Protein AF-L7L6J9-F1 (afdb_monomer_lite)

Organism: NCBI:txid1121927

Structure (mmCIF, N/CA/C/O backbone):
data_AF-L7L6J9-F1
#
_entry.id   AF-L7L6J9-F1
#
loop_
_atom_site.group_PDB
_atom_site.id
_atom_site.type_symbol
_atom_site.label_atom_id
_atom_site.label_alt_id
_atom_site.label_comp_id
_atom_site.label_asym_id
_atom_site.label_entity_id
_atom_site.label_seq_id
_atom_site.pdbx_PDB_ins_code
_atom_site.Cartn_x
_atom_site.Cartn_y
_atom_site.Cartn_z
_atom_site.occupancy
_atom_site.B_iso_or_equiv
_atom_site.auth_seq_id
_atom_site.auth_comp_id
_atom_site.auth_asym_id
_atom_site.auth_atom_id
_atom_site.pdbx_PDB_model_num
ATOM 1 N N . MET A 1 1 ? -12.985 -49.875 0.986 1.00 41.22 1 MET A N 1
ATOM 2 C CA . MET A 1 1 ? -13.288 -48.728 0.108 1.00 41.22 1 MET A CA 1
ATOM 3 C C . MET A 1 1 ? -12.469 -47.559 0.613 1.00 41.22 1 MET A C 1
ATOM 5 O O . MET A 1 1 ? -12.773 -47.049 1.680 1.00 41.22 1 MET A O 1
ATOM 9 N N . ALA A 1 2 ? -11.360 -47.257 -0.062 1.00 39.56 2 ALA A N 1
ATOM 10 C CA . ALA A 1 2 ? -10.519 -46.112 0.265 1.00 39.56 2 ALA A CA 1
ATOM 11 C C . ALA A 1 2 ? -11.172 -44.859 -0.330 1.00 39.56 2 ALA A C 1
ATOM 13 O O . ALA A 1 2 ? -11.502 -44.859 -1.515 1.00 39.56 2 ALA A O 1
ATOM 14 N N . GLY A 1 3 ? -11.417 -43.850 0.508 1.00 39.69 3 GLY A N 1
ATOM 15 C CA . GLY A 1 3 ? -11.900 -42.547 0.070 1.00 39.69 3 GLY A CA 1
ATOM 16 C C . GLY A 1 3 ? -10.836 -41.882 -0.791 1.00 39.69 3 GLY A C 1
ATOM 17 O O . GLY A 1 3 ? -9.702 -41.705 -0.351 1.00 39.69 3 GLY A O 1
ATOM 18 N N . VAL A 1 4 ? -11.200 -41.572 -2.030 1.00 44.09 4 VAL A N 1
ATOM 19 C CA . VAL A 1 4 ? -10.415 -40.697 -2.896 1.00 44.09 4 VAL A CA 1
ATOM 20 C C . VAL A 1 4 ? -10.538 -39.308 -2.282 1.00 44.09 4 VAL A C 1
ATOM 22 O O . VAL A 1 4 ? -11.641 -38.778 -2.196 1.00 44.09 4 VAL A O 1
ATOM 25 N N . ALA A 1 5 ? -9.432 -38.777 -1.764 1.00 46.03 5 ALA A N 1
ATOM 26 C CA . ALA A 1 5 ? -9.359 -37.374 -1.394 1.00 46.03 5 ALA A CA 1
ATOM 27 C C . ALA A 1 5 ? -9.616 -36.549 -2.660 1.00 46.03 5 ALA A C 1
ATOM 29 O O . ALA A 1 5 ? -8.964 -36.788 -3.681 1.00 46.03 5 ALA A O 1
ATOM 30 N N . ASP A 1 6 ? -10.582 -35.633 -2.598 1.00 45.12 6 ASP A N 1
ATOM 31 C CA . ASP A 1 6 ? -10.796 -34.657 -3.662 1.00 45.12 6 ASP A CA 1
ATOM 32 C C . ASP A 1 6 ? -9.472 -33.932 -3.953 1.00 45.12 6 ASP A C 1
ATOM 34 O O . ASP A 1 6 ? -8.742 -33.591 -3.011 1.00 45.12 6 ASP A O 1
ATOM 38 N N . PRO A 1 7 ? -9.117 -33.712 -5.232 1.00 51.00 7 PRO A N 1
ATOM 39 C CA . PRO A 1 7 ? -7.969 -32.888 -5.559 1.00 51.00 7 PRO A CA 1
ATOM 40 C C . PRO A 1 7 ? -8.211 -31.500 -4.967 1.00 51.00 7 PRO A C 1
ATOM 42 O O . PRO A 1 7 ? -9.238 -30.879 -5.230 1.00 51.00 7 PRO A O 1
ATOM 45 N N . VAL A 1 8 ? -7.278 -31.039 -4.132 1.00 51.16 8 VAL A N 1
ATOM 46 C CA . VAL A 1 8 ? -7.290 -29.675 -3.603 1.00 51.16 8 VAL A CA 1
ATOM 47 C C . VAL A 1 8 ? -7.253 -28.745 -4.811 1.00 51.16 8 VAL A C 1
ATOM 49 O O . VAL A 1 8 ? -6.231 -28.671 -5.492 1.00 51.16 8 VAL A O 1
ATOM 52 N N . SER A 1 9 ? -8.387 -28.114 -5.120 1.00 58.53 9 SER A N 1
ATOM 53 C CA . SER A 1 9 ? -8.484 -27.119 -6.183 1.00 58.53 9 SER A CA 1
ATOM 54 C C . SER A 1 9 ? -7.409 -26.063 -5.961 1.00 58.53 9 SER A C 1
ATOM 56 O O . SER A 1 9 ? -7.271 -25.551 -4.847 1.00 58.53 9 SER A O 1
ATOM 58 N N . GLU A 1 10 ? -6.639 -25.756 -7.004 1.00 57.91 10 GLU A N 1
ATOM 59 C CA . GLU A 1 10 ? -5.701 -24.641 -6.948 1.00 57.91 10 GLU A CA 1
ATOM 60 C C . GLU A 1 10 ? -6.469 -23.369 -6.565 1.00 57.91 10 GLU A C 1
ATOM 62 O O . GLU A 1 10 ? -7.593 -23.162 -7.044 1.00 57.91 10 GLU A O 1
ATOM 67 N N . PRO A 1 11 ? -5.916 -22.540 -5.663 1.00 62.09 11 PRO A N 1
ATOM 68 C CA . PRO A 1 11 ? -6.561 -21.292 -5.308 1.00 62.09 11 PRO A CA 1
ATOM 69 C C . PRO A 1 11 ? -6.729 -20.443 -6.580 1.00 62.09 11 PRO A C 1
ATOM 71 O O . PRO A 1 11 ? -5.848 -20.462 -7.445 1.00 62.09 11 PRO A O 1
ATOM 74 N N . PRO A 1 12 ? -7.844 -19.705 -6.720 1.00 70.69 12 PRO A N 1
ATOM 75 C CA . PRO A 1 12 ? -8.033 -18.766 -7.817 1.00 70.69 12 PRO A CA 1
ATOM 76 C C . PRO A 1 12 ? -6.807 -17.870 -8.010 1.00 70.69 12 PRO A C 1
ATOM 78 O O . PRO A 1 12 ? -6.175 -17.468 -7.035 1.00 70.69 12 PRO A O 1
ATOM 81 N N . SER A 1 13 ? -6.490 -17.502 -9.253 1.00 69.12 13 SER A N 1
ATOM 82 C CA . SER A 1 13 ? -5.298 -16.699 -9.570 1.00 69.12 13 SER A CA 1
ATOM 83 C C . SER A 1 13 ? -5.236 -15.363 -8.818 1.00 69.12 13 SER A C 1
ATOM 85 O O . SER A 1 13 ? -4.150 -14.881 -8.518 1.00 69.12 13 SER A O 1
ATOM 87 N N . TRP A 1 14 ? -6.385 -14.795 -8.435 1.00 71.25 14 TRP A N 1
ATOM 88 C CA . TRP A 1 14 ? -6.463 -13.579 -7.620 1.00 71.25 14 TRP A CA 1
ATOM 89 C C . TRP A 1 14 ? -6.033 -13.774 -6.153 1.00 71.25 14 TRP A C 1
ATOM 91 O O . TRP A 1 14 ? -5.745 -12.796 -5.470 1.00 71.25 14 TRP A O 1
ATOM 101 N N . MET A 1 15 ? -5.945 -15.014 -5.652 1.00 81.56 15 MET A N 1
ATOM 102 C CA . MET A 1 15 ? -5.451 -15.320 -4.301 1.00 81.56 15 MET A CA 1
ATOM 103 C C . MET A 1 15 ? -3.924 -15.395 -4.220 1.00 81.56 15 MET A C 1
ATOM 105 O O . MET A 1 15 ? -3.377 -15.353 -3.115 1.00 81.56 15 MET A O 1
ATOM 109 N N . ALA A 1 16 ? -3.220 -15.530 -5.349 1.00 87.94 16 ALA A N 1
ATOM 110 C CA . ALA A 1 16 ? -1.765 -15.663 -5.345 1.00 87.94 16 ALA A CA 1
ATOM 111 C C . ALA A 1 16 ? -1.065 -14.460 -4.677 1.00 87.94 16 ALA A C 1
ATOM 113 O O . ALA A 1 16 ? -0.253 -14.702 -3.777 1.00 87.94 16 ALA A O 1
ATOM 114 N N . PRO A 1 17 ? -1.444 -13.192 -4.953 1.00 91.56 17 PRO A N 1
ATOM 115 C CA . PRO A 1 17 ? -0.857 -12.042 -4.267 1.00 91.56 17 PRO A CA 1
ATOM 116 C C . PRO A 1 17 ? -1.135 -12.020 -2.760 1.00 91.56 17 PRO A C 1
ATOM 118 O O . PRO A 1 17 ? -0.263 -11.633 -1.987 1.00 91.56 17 PRO A O 1
ATOM 121 N N . TRP A 1 18 ? -2.306 -12.493 -2.313 1.00 94.31 18 TRP A N 1
ATOM 122 C CA . TRP A 1 18 ? -2.627 -12.589 -0.883 1.00 94.31 18 TRP A CA 1
ATOM 123 C C . TRP A 1 18 ? -1.742 -13.626 -0.187 1.00 94.31 18 TRP A C 1
ATOM 125 O O . TRP A 1 18 ? -1.146 -13.367 0.858 1.00 94.31 18 TRP A O 1
ATOM 135 N N . LEU A 1 19 ? -1.588 -14.805 -0.791 1.00 92.88 19 LEU A N 1
ATOM 136 C CA . LEU A 1 19 ? -0.685 -15.826 -0.263 1.00 92.88 19 LEU A CA 1
ATOM 137 C C . LEU A 1 19 ? 0.771 -15.345 -0.271 1.00 92.88 19 LEU A C 1
ATOM 139 O O . LEU A 1 19 ? 1.497 -15.616 0.683 1.00 92.88 19 LEU A O 1
ATOM 143 N N . GLY A 1 20 ? 1.185 -14.610 -1.303 1.00 93.56 20 GLY A N 1
ATOM 144 C CA . GLY A 1 20 ? 2.482 -13.940 -1.372 1.00 93.56 20 GLY A CA 1
ATOM 145 C C . GLY A 1 20 ? 2.697 -12.961 -0.216 1.00 93.56 20 GLY A C 1
ATOM 146 O O . GLY A 1 20 ? 3.660 -13.100 0.541 1.00 93.56 20 GLY A O 1
ATOM 147 N N . LEU A 1 21 ? 1.737 -12.055 -0.002 1.00 95.69 21 LEU A N 1
ATOM 148 C CA . LEU A 1 21 ? 1.725 -11.082 1.096 1.00 95.69 21 LEU A CA 1
ATOM 149 C C . LEU A 1 21 ? 1.976 -11.750 2.452 1.00 95.69 21 LEU A C 1
ATOM 151 O O . LEU A 1 21 ? 2.824 -11.305 3.222 1.00 95.69 21 LEU A O 1
ATOM 155 N N . THR A 1 22 ? 1.271 -12.852 2.725 1.00 94.56 22 THR A N 1
ATOM 156 C CA . THR A 1 22 ? 1.357 -13.558 4.015 1.00 94.56 22 THR A CA 1
ATOM 157 C C . THR A 1 22 ? 2.693 -14.264 4.262 1.00 94.56 22 THR A C 1
ATOM 159 O O . THR A 1 22 ? 2.983 -14.638 5.396 1.00 94.56 22 THR A O 1
ATOM 162 N N . ARG A 1 23 ? 3.513 -14.468 3.224 1.00 94.56 23 ARG A N 1
ATOM 163 C CA . ARG A 1 23 ? 4.789 -15.200 3.309 1.00 94.56 23 ARG A CA 1
ATOM 164 C C . ARG A 1 23 ? 6.008 -14.289 3.340 1.00 94.56 23 ARG A C 1
ATOM 166 O O . ARG A 1 23 ? 7.069 -14.723 3.792 1.00 94.56 23 ARG A O 1
ATOM 173 N N . LEU A 1 24 ? 5.888 -13.067 2.831 1.00 96.31 24 LEU A N 1
ATOM 174 C CA . LEU A 1 24 ? 7.010 -12.143 2.749 1.00 96.31 24 LEU A CA 1
ATOM 175 C C . LEU A 1 24 ? 7.331 -11.541 4.127 1.00 96.31 24 LEU A C 1
ATOM 177 O O . LEU A 1 24 ? 6.431 -11.062 4.820 1.00 96.31 24 LEU A O 1
ATOM 181 N N . PRO A 1 25 ? 8.613 -11.508 4.536 1.00 9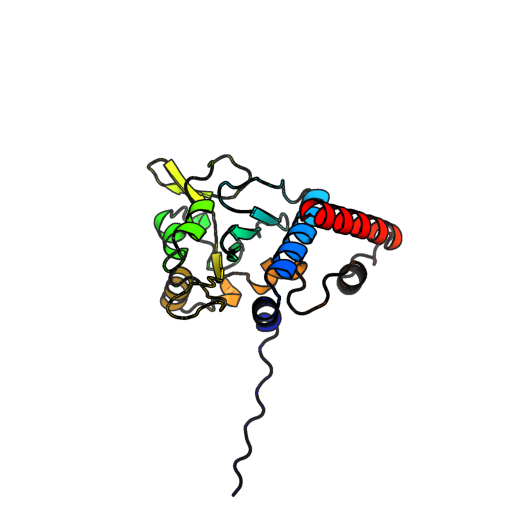5.31 25 PRO A N 1
ATOM 182 C CA . PRO A 1 25 ? 9.020 -10.786 5.734 1.00 95.31 25 PRO A CA 1
ATOM 183 C C . PRO A 1 25 ? 8.713 -9.288 5.623 1.00 95.31 25 PRO A C 1
ATOM 185 O O . PRO A 1 25 ? 8.858 -8.698 4.552 1.00 95.31 25 PRO A O 1
ATOM 188 N N . ALA A 1 26 ? 8.410 -8.642 6.752 1.00 96.12 26 ALA A N 1
ATOM 189 C CA . ALA A 1 26 ? 8.125 -7.204 6.822 1.00 96.12 26 ALA A CA 1
ATOM 190 C C . ALA A 1 26 ? 9.190 -6.328 6.135 1.00 96.12 26 ALA A C 1
ATOM 192 O O . ALA A 1 26 ? 8.855 -5.383 5.427 1.00 96.12 26 ALA A O 1
ATOM 193 N N . GLY A 1 27 ? 10.476 -6.664 6.299 1.00 97.06 27 GLY A N 1
ATOM 194 C CA . GLY A 1 27 ? 11.573 -5.937 5.653 1.00 97.06 27 GLY A CA 1
ATOM 195 C C . GLY A 1 27 ? 11.564 -6.039 4.124 1.00 97.06 27 GLY A C 1
ATOM 196 O O . GLY A 1 27 ? 11.906 -5.071 3.452 1.00 97.06 27 GLY A O 1
ATOM 197 N N . GLU A 1 28 ? 11.125 -7.171 3.572 1.00 97.94 28 GLU A N 1
ATOM 198 C CA . GLU A 1 28 ? 11.004 -7.351 2.122 1.00 97.94 28 GLU A CA 1
ATOM 199 C C . GLU A 1 28 ? 9.761 -6.638 1.574 1.00 97.94 28 GLU A C 1
ATOM 201 O O . GLU A 1 28 ? 9.833 -6.018 0.517 1.00 97.94 28 GLU A O 1
ATOM 206 N N . LEU A 1 29 ? 8.649 -6.629 2.318 1.00 98.25 29 LEU A N 1
ATOM 207 C CA . LEU A 1 29 ? 7.477 -5.811 1.979 1.00 98.25 29 LEU A CA 1
ATOM 208 C C . LEU A 1 29 ? 7.829 -4.319 1.956 1.00 98.25 29 LEU A C 1
ATOM 210 O O . LEU A 1 29 ? 7.535 -3.631 0.982 1.00 98.25 29 LEU A O 1
ATOM 214 N N . ARG A 1 30 ? 8.543 -3.843 2.983 1.00 98.38 30 ARG A N 1
ATOM 215 C CA . ARG A 1 30 ? 9.075 -2.474 3.063 1.00 98.38 30 ARG A CA 1
ATOM 216 C C . ARG A 1 30 ? 9.976 -2.149 1.870 1.00 98.38 30 ARG A C 1
ATOM 218 O O . ARG A 1 30 ? 9.828 -1.095 1.258 1.00 98.38 30 ARG A O 1
ATOM 225 N N . ARG A 1 31 ? 10.878 -3.068 1.503 1.00 98.56 31 ARG A N 1
ATOM 226 C CA . ARG A 1 31 ? 11.759 -2.922 0.335 1.00 98.56 31 ARG A CA 1
ATOM 227 C C . ARG A 1 31 ? 10.975 -2.772 -0.964 1.00 98.56 31 ARG A C 1
ATOM 229 O O . ARG A 1 31 ? 11.236 -1.847 -1.729 1.00 98.56 31 ARG A O 1
ATOM 236 N N . ARG A 1 32 ? 10.013 -3.660 -1.205 1.00 98.62 32 ARG A N 1
ATOM 237 C CA . ARG A 1 32 ? 9.175 -3.647 -2.412 1.00 98.62 32 ARG A CA 1
ATOM 238 C C . ARG A 1 32 ? 8.328 -2.385 -2.491 1.00 98.62 32 ARG A C 1
ATOM 240 O O . ARG A 1 32 ? 8.270 -1.777 -3.552 1.00 98.62 32 ARG A O 1
ATOM 247 N N . ALA A 1 33 ? 7.758 -1.948 -1.369 1.00 98.62 33 ALA A N 1
ATOM 248 C CA . ALA A 1 33 ? 6.974 -0.723 -1.318 1.00 98.62 33 ALA A CA 1
ATOM 249 C C . ALA A 1 33 ? 7.797 0.519 -1.687 1.00 98.62 33 ALA A C 1
ATOM 251 O O . ALA A 1 33 ? 7.352 1.332 -2.494 1.00 98.62 33 ALA A O 1
ATOM 252 N N . ALA A 1 34 ? 9.033 0.618 -1.192 1.00 98.56 34 ALA A N 1
ATOM 253 C CA . ALA A 1 34 ? 9.941 1.699 -1.564 1.00 98.56 34 ALA A CA 1
ATOM 254 C C . ALA A 1 34 ? 10.327 1.681 -3.050 1.00 98.56 34 ALA A C 1
ATOM 256 O O . ALA A 1 34 ? 10.406 2.735 -3.674 1.00 98.56 34 ALA A O 1
ATOM 257 N N . ILE A 1 35 ? 10.569 0.498 -3.624 1.00 98.69 35 ILE A N 1
ATOM 258 C CA . ILE A 1 35 ? 10.894 0.353 -5.051 1.00 98.69 35 ILE A CA 1
ATOM 259 C C . ILE A 1 35 ? 9.718 0.805 -5.918 1.00 98.69 35 ILE A C 1
ATOM 261 O O . ILE A 1 35 ? 9.913 1.583 -6.850 1.00 98.69 35 ILE A O 1
ATOM 265 N N . VAL A 1 36 ? 8.511 0.331 -5.606 1.00 98.38 36 VAL A N 1
ATOM 266 C CA . VAL A 1 36 ? 7.299 0.670 -6.358 1.00 98.38 36 VAL A CA 1
ATOM 267 C C . VAL A 1 36 ? 7.000 2.167 -6.269 1.00 98.38 36 VAL A C 1
ATOM 269 O O . VAL A 1 36 ? 6.721 2.780 -7.296 1.00 98.38 36 VAL A O 1
ATOM 272 N N . GLU A 1 37 ? 7.153 2.787 -5.093 1.00 98.31 37 GLU A N 1
ATOM 273 C CA . GLU A 1 37 ? 6.985 4.240 -4.953 1.00 98.31 37 GLU A CA 1
ATOM 274 C C . GLU A 1 37 ? 8.009 5.021 -5.795 1.00 98.31 37 GLU A C 1
ATOM 276 O O . GLU A 1 37 ? 7.650 5.991 -6.459 1.00 98.31 37 GLU A O 1
ATOM 281 N N . GLU A 1 38 ? 9.281 4.605 -5.809 1.00 98.25 38 GLU A N 1
ATOM 282 C CA . GLU A 1 38 ? 10.316 5.251 -6.628 1.00 98.25 38 GLU A CA 1
ATOM 283 C C . GLU A 1 38 ? 10.011 5.152 -8.130 1.00 98.25 38 GLU A C 1
ATOM 285 O O . GLU A 1 38 ? 10.250 6.108 -8.870 1.00 98.25 38 GLU A O 1
ATOM 290 N N . ILE A 1 39 ? 9.445 4.029 -8.582 1.00 97.62 39 ILE A N 1
ATOM 291 C CA . ILE A 1 39 ? 8.987 3.859 -9.966 1.00 97.62 39 ILE A CA 1
ATOM 292 C C . ILE A 1 39 ? 7.806 4.786 -10.256 1.00 97.62 39 ILE A C 1
ATOM 294 O O . ILE A 1 39 ? 7.891 5.569 -11.201 1.00 97.62 39 ILE A O 1
ATOM 298 N N . ALA A 1 40 ? 6.756 4.759 -9.433 1.00 96.94 40 ALA A N 1
ATOM 299 C CA . ALA A 1 40 ? 5.562 5.582 -9.630 1.00 96.94 40 ALA A CA 1
ATOM 300 C C . ALA A 1 40 ? 5.879 7.089 -9.593 1.00 96.94 40 ALA A C 1
ATOM 302 O O . ALA A 1 40 ? 5.369 7.862 -10.406 1.00 96.94 40 ALA A O 1
ATOM 303 N N . ALA A 1 41 ? 6.777 7.515 -8.701 1.00 96.75 41 ALA A N 1
ATOM 304 C CA . ALA A 1 41 ? 7.231 8.899 -8.622 1.00 96.75 41 ALA A CA 1
ATOM 305 C C . ALA A 1 41 ? 8.058 9.320 -9.850 1.00 96.75 41 ALA A C 1
ATOM 307 O O . ALA A 1 41 ? 7.905 10.440 -10.337 1.00 96.75 41 ALA A O 1
ATOM 308 N N . ASP A 1 42 ? 8.922 8.445 -10.377 1.00 96.94 42 ASP A N 1
ATOM 309 C CA . ASP A 1 42 ? 9.687 8.721 -11.602 1.00 96.94 42 ASP A CA 1
ATOM 310 C C . ASP A 1 42 ? 8.790 8.751 -12.854 1.00 96.94 42 ASP A C 1
ATOM 312 O O . ASP A 1 42 ? 9.077 9.485 -13.798 1.00 96.94 42 ASP A O 1
ATOM 316 N N . GLU A 1 43 ? 7.676 8.014 -12.845 1.00 95.12 43 GLU A N 1
ATOM 317 C CA . GLU A 1 43 ? 6.642 8.041 -13.896 1.00 95.12 43 GLU A CA 1
ATOM 318 C C . GLU A 1 43 ? 5.677 9.231 -13.748 1.00 95.12 43 GLU A C 1
ATOM 320 O O . GLU A 1 43 ? 4.856 9.477 -14.629 1.00 95.12 43 GLU A O 1
ATOM 325 N N . GLY A 1 44 ? 5.813 10.022 -12.677 1.00 95.06 44 GLY A N 1
ATOM 326 C CA . GLY A 1 44 ? 4.977 11.194 -12.415 1.00 95.06 44 GLY A CA 1
ATOM 327 C C . GLY A 1 44 ? 3.549 10.851 -11.989 1.00 95.06 44 GLY A C 1
ATOM 328 O O . GLY A 1 44 ? 2.675 11.710 -12.081 1.00 95.06 44 GLY A O 1
ATOM 329 N N . LEU A 1 45 ? 3.314 9.617 -11.533 1.00 94.56 45 LEU A N 1
ATOM 330 C CA . LEU A 1 45 ? 1.997 9.122 -11.124 1.00 94.56 45 LEU A CA 1
ATOM 331 C C . LEU A 1 45 ? 1.629 9.557 -9.702 1.00 94.56 45 LEU A C 1
ATOM 333 O O . LEU A 1 45 ? 0.454 9.662 -9.372 1.00 94.56 45 LEU A O 1
ATOM 337 N N . LEU A 1 46 ? 2.627 9.853 -8.867 1.00 93.94 46 LEU A N 1
ATOM 338 C CA . LEU A 1 46 ? 2.424 10.384 -7.522 1.00 93.94 46 LEU A CA 1
ATOM 339 C C . LEU A 1 46 ? 3.600 11.246 -7.064 1.00 93.94 46 LEU A C 1
ATOM 341 O O . LEU A 1 46 ? 4.698 11.202 -7.619 1.00 93.94 46 LEU A O 1
ATOM 345 N N . THR A 1 47 ? 3.380 12.002 -5.990 1.00 91.81 47 THR A N 1
ATOM 346 C CA . THR A 1 47 ? 4.450 12.648 -5.221 1.00 91.81 47 THR A CA 1
ATOM 347 C C . THR A 1 47 ? 4.530 11.991 -3.845 1.00 91.81 47 THR A C 1
ATOM 349 O O . THR A 1 47 ? 3.523 12.017 -3.140 1.00 91.81 47 THR A O 1
ATOM 352 N N . PRO A 1 48 ? 5.686 11.435 -3.427 1.00 93.19 48 PRO A N 1
ATOM 353 C CA .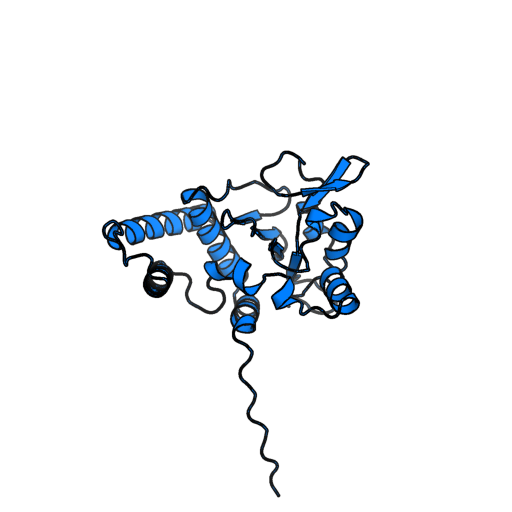 PRO A 1 48 ? 5.825 10.843 -2.101 1.00 93.19 48 PRO A CA 1
ATOM 354 C C . PRO A 1 48 ? 5.496 11.845 -0.996 1.00 93.19 48 PRO A C 1
ATOM 356 O O . PRO A 1 48 ? 5.953 12.992 -1.018 1.00 93.19 48 PRO A O 1
ATOM 359 N N . VAL A 1 49 ? 4.726 11.393 -0.009 1.00 90.81 49 VAL A N 1
ATOM 360 C CA . VAL A 1 49 ? 4.190 12.244 1.060 1.00 90.81 49 VAL A CA 1
ATOM 361 C C . VAL A 1 49 ? 4.677 11.715 2.403 1.00 90.81 49 VAL A C 1
ATOM 363 O O . VAL A 1 49 ? 4.457 10.536 2.697 1.00 90.81 49 VAL A O 1
ATOM 366 N N . PRO A 1 50 ? 5.323 12.543 3.241 1.00 89.88 50 PRO A N 1
ATOM 367 C CA . PRO A 1 50 ? 5.616 12.149 4.608 1.00 89.88 50 PRO A CA 1
ATOM 368 C C . PRO A 1 50 ? 4.314 12.086 5.411 1.00 89.88 50 PRO A C 1
ATOM 370 O O . PRO A 1 50 ? 3.550 13.051 5.436 1.00 89.88 50 PRO A O 1
ATOM 373 N N . VAL A 1 51 ? 4.094 10.975 6.110 1.00 90.31 51 VAL A N 1
ATOM 374 C CA . VAL A 1 51 ? 2.941 10.796 6.997 1.00 90.31 51 VAL A CA 1
ATOM 375 C C . VAL A 1 51 ? 3.446 10.678 8.438 1.00 90.31 51 VAL A C 1
ATOM 377 O O . VAL A 1 51 ? 4.305 9.842 8.716 1.00 90.31 51 VAL A O 1
ATOM 380 N N . PRO A 1 52 ? 2.991 11.525 9.377 1.00 88.19 52 PRO A N 1
ATOM 381 C CA . PRO A 1 52 ? 3.426 11.432 10.765 1.00 88.19 52 PRO A CA 1
ATOM 382 C C . PRO A 1 52 ? 3.103 10.067 11.388 1.00 88.19 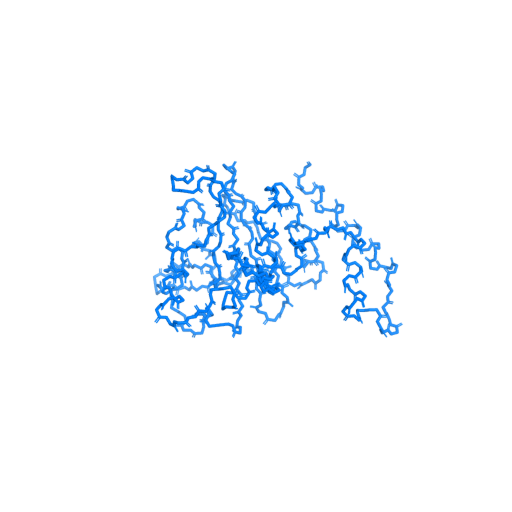52 PRO A C 1
ATOM 384 O O . PRO A 1 52 ? 2.012 9.536 11.215 1.00 88.19 52 PRO A O 1
ATOM 387 N N . GLY A 1 53 ? 4.043 9.519 12.160 1.00 88.12 53 GLY A N 1
ATOM 388 C CA . GLY A 1 53 ? 3.828 8.293 12.939 1.00 88.12 53 GLY A CA 1
ATOM 389 C C . GLY A 1 53 ? 4.049 6.977 12.187 1.00 88.12 53 GLY A C 1
ATOM 390 O O . GLY A 1 53 ? 4.135 5.937 12.834 1.00 88.12 53 GLY A O 1
ATOM 391 N N . ALA A 1 54 ? 4.227 7.001 10.866 1.00 94.25 54 ALA A N 1
ATOM 392 C CA . ALA A 1 54 ? 4.547 5.812 10.082 1.00 94.25 54 ALA A CA 1
ATOM 393 C C . ALA A 1 54 ? 5.513 6.139 8.940 1.00 94.25 54 ALA A C 1
ATOM 395 O O . ALA A 1 54 ? 5.540 7.251 8.419 1.00 94.25 54 ALA A O 1
ATOM 396 N N . GLU A 1 55 ? 6.304 5.157 8.522 1.00 96.75 55 GLU A N 1
ATOM 397 C CA . GLU A 1 55 ? 6.956 5.238 7.221 1.00 96.75 55 GLU A CA 1
ATOM 398 C C . GLU A 1 55 ? 5.931 4.883 6.143 1.00 96.75 55 GLU A C 1
ATOM 400 O O . GLU A 1 55 ? 5.325 3.812 6.188 1.00 96.75 55 GLU A O 1
ATOM 405 N N . HIS A 1 56 ? 5.720 5.805 5.207 1.00 97.12 56 HIS A N 1
ATOM 406 C CA . HIS A 1 56 ? 4.686 5.706 4.185 1.00 97.12 56 HIS A CA 1
ATOM 407 C C . HIS A 1 56 ? 5.294 5.514 2.792 1.00 97.12 56 HIS A C 1
ATOM 409 O O . HIS A 1 56 ? 6.289 6.168 2.456 1.00 97.12 56 HIS A O 1
ATOM 415 N N . PHE A 1 57 ? 4.671 4.635 2.005 1.00 98.19 57 PHE A N 1
ATOM 416 C CA . PHE A 1 57 ? 4.958 4.443 0.585 1.00 98.19 57 PHE A CA 1
ATOM 417 C C . PHE A 1 57 ? 3.656 4.361 -0.210 1.00 98.19 57 PHE A C 1
ATOM 419 O O . PHE A 1 57 ? 2.797 3.535 0.107 1.00 98.19 57 PHE A O 1
ATOM 426 N N . GLY A 1 58 ? 3.533 5.189 -1.244 1.00 97.12 58 GLY A N 1
ATOM 427 C CA . GLY A 1 58 ? 2.384 5.199 -2.147 1.00 97.12 58 GLY A CA 1
ATOM 428 C C . GLY A 1 58 ? 2.647 4.510 -3.487 1.00 97.12 58 GLY A C 1
ATOM 429 O O . GLY A 1 58 ? 3.786 4.397 -3.941 1.00 97.12 58 GLY A O 1
ATOM 430 N N . TRP A 1 59 ? 1.568 4.108 -4.145 1.00 97.38 59 TRP A N 1
ATOM 431 C CA . TRP A 1 59 ? 1.497 3.791 -5.568 1.00 97.38 59 TRP A CA 1
ATOM 432 C C . TRP A 1 59 ? 0.178 4.321 -6.124 1.00 97.38 59 TRP A C 1
ATOM 434 O O . TRP A 1 59 ? -0.831 4.323 -5.421 1.00 97.38 59 TRP A O 1
ATOM 444 N N . ALA A 1 60 ? 0.202 4.754 -7.378 1.00 95.56 60 ALA A N 1
ATOM 445 C CA . ALA A 1 60 ? -0.974 5.114 -8.149 1.00 95.56 60 ALA A CA 1
ATOM 446 C C . ALA A 1 60 ? -0.703 4.782 -9.617 1.00 95.56 60 ALA A C 1
ATOM 448 O O . ALA A 1 60 ? 0.441 4.902 -10.062 1.00 95.56 60 ALA A O 1
ATOM 449 N N . ASP A 1 61 ? -1.734 4.413 -10.371 1.00 92.75 61 ASP A N 1
ATOM 450 C CA . ASP A 1 61 ? -1.625 4.160 -11.816 1.00 92.75 61 ASP A CA 1
ATOM 451 C C . ASP A 1 61 ? -2.000 5.375 -12.682 1.00 92.75 61 ASP A C 1
ATOM 453 O O . ASP A 1 61 ? -1.850 5.354 -13.904 1.00 92.75 61 ASP A O 1
ATOM 457 N N . GLY A 1 62 ? -2.467 6.459 -12.055 1.00 89.75 62 GLY A N 1
ATOM 458 C CA . GLY A 1 62 ? -2.927 7.669 -12.735 1.00 89.75 62 GLY A CA 1
ATOM 459 C C . GLY A 1 62 ? -4.337 7.568 -13.332 1.00 89.75 62 GLY A C 1
ATOM 460 O O . GLY A 1 62 ? -4.828 8.569 -13.858 1.00 89.75 62 GLY A O 1
ATOM 461 N N . SER A 1 63 ? -5.009 6.416 -13.230 1.00 89.19 63 SER A N 1
ATOM 462 C CA . SER A 1 63 ? -6.427 6.233 -13.575 1.00 89.19 63 SER A CA 1
ATOM 463 C C . SER A 1 63 ? -7.363 6.262 -12.370 1.00 89.19 63 SER A C 1
ATOM 465 O O . SER A 1 63 ? -8.574 6.235 -12.558 1.00 89.19 63 SER A O 1
ATOM 467 N N . GLY A 1 64 ? -6.832 6.427 -11.158 1.00 88.12 64 GLY A N 1
ATOM 468 C CA . GLY A 1 64 ? -7.616 6.580 -9.931 1.00 88.12 64 GLY A CA 1
ATOM 469 C C . GLY A 1 64 ? -7.540 5.377 -8.997 1.00 88.12 64 GLY A C 1
ATOM 470 O O . GLY A 1 64 ? -8.294 5.331 -8.029 1.00 88.12 64 GLY A O 1
ATOM 471 N N . GLN A 1 65 ? -6.665 4.411 -9.276 1.00 94.25 65 GLN A N 1
ATOM 472 C CA . GLN A 1 65 ? -6.317 3.345 -8.350 1.00 94.25 65 GLN A CA 1
ATOM 473 C C . 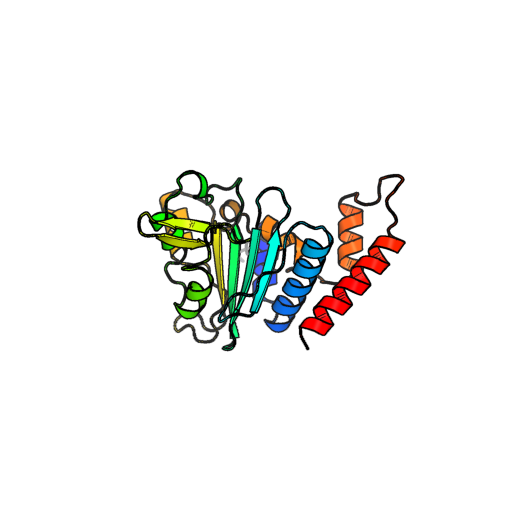GLN A 1 65 ? -5.120 3.776 -7.504 1.00 94.25 65 GLN A C 1
ATOM 475 O O . GLN A 1 65 ? -4.160 4.350 -8.024 1.00 94.25 65 GLN A O 1
ATOM 480 N N . GLU A 1 66 ? -5.167 3.481 -6.208 1.00 95.62 66 GLU A N 1
ATOM 481 C CA . GLU A 1 66 ? -4.123 3.859 -5.256 1.00 95.62 66 GLU A CA 1
ATOM 482 C C . GLU A 1 66 ? -3.838 2.724 -4.266 1.00 95.62 66 GLU A C 1
ATOM 484 O O . GLU A 1 66 ? -4.735 1.998 -3.830 1.00 95.62 66 GLU A O 1
ATOM 489 N N . THR A 1 67 ? -2.572 2.601 -3.872 1.00 97.94 67 THR A N 1
ATOM 490 C CA . THR A 1 67 ? -2.125 1.699 -2.807 1.00 97.94 67 THR A CA 1
ATOM 491 C C . THR A 1 67 ? -1.250 2.468 -1.838 1.00 97.94 67 THR A C 1
ATOM 493 O O . THR A 1 67 ? -0.288 3.116 -2.250 1.00 97.94 67 THR A O 1
ATOM 496 N N . HIS A 1 68 ? -1.524 2.344 -0.541 1.00 98.06 68 HIS A N 1
ATOM 497 C CA . HIS A 1 68 ? -0.698 2.955 0.495 1.00 98.06 68 HIS A CA 1
ATOM 498 C C . HIS A 1 68 ? -0.218 1.920 1.500 1.00 98.06 68 HIS A C 1
ATOM 500 O O . HIS A 1 68 ? -0.997 1.146 2.057 1.00 98.06 68 HIS A O 1
ATOM 506 N N . TRP A 1 69 ? 1.082 1.950 1.763 1.00 98.50 69 TRP A N 1
ATOM 507 C CA . TRP A 1 69 ? 1.717 1.187 2.825 1.00 98.50 69 TRP A CA 1
ATOM 508 C C . TRP A 1 69 ? 2.092 2.107 3.971 1.00 98.50 69 TRP A C 1
ATOM 510 O O . TRP A 1 69 ? 2.689 3.158 3.748 1.00 98.50 69 TRP A O 1
ATOM 520 N N . PHE A 1 70 ? 1.827 1.663 5.194 1.00 98.06 70 PHE A N 1
ATOM 521 C CA . PHE A 1 70 ? 2.247 2.328 6.419 1.00 98.06 70 PHE A CA 1
ATOM 522 C C . PHE A 1 70 ? 2.975 1.318 7.303 1.00 98.06 70 PHE A C 1
ATOM 524 O O . PHE A 1 70 ? 2.386 0.350 7.788 1.00 98.06 70 PHE A O 1
ATOM 531 N N . PHE A 1 71 ? 4.266 1.549 7.521 1.00 97.62 71 PHE A N 1
ATOM 532 C CA . PHE A 1 71 ? 5.110 0.749 8.401 1.00 97.62 71 PHE A CA 1
ATOM 533 C C . PHE A 1 71 ? 5.305 1.500 9.714 1.00 97.62 71 PHE A C 1
ATOM 535 O O . PHE A 1 71 ? 5.951 2.550 9.765 1.00 97.62 71 PHE A O 1
ATOM 542 N N . HIS A 1 72 ? 4.730 0.971 10.789 1.00 96.06 72 HIS A N 1
ATOM 543 C CA . HIS A 1 72 ? 4.812 1.588 12.104 1.00 96.06 72 HIS A CA 1
ATOM 544 C C . HIS A 1 72 ? 6.091 1.133 12.844 1.00 96.06 72 HIS A C 1
ATOM 546 O O . HIS A 1 72 ? 6.507 -0.023 12.700 1.00 96.06 72 HIS A O 1
ATOM 552 N N . PRO A 1 73 ? 6.725 1.988 13.675 1.00 93.19 73 PRO A N 1
ATOM 553 C CA . PRO A 1 73 ? 7.976 1.648 14.369 1.00 93.19 73 PRO A CA 1
ATOM 554 C C . PRO A 1 73 ? 7.920 0.424 15.296 1.00 93.19 73 PRO A C 1
ATOM 556 O O . PRO A 1 73 ? 8.959 -0.150 15.612 1.00 93.19 73 PRO A O 1
ATOM 559 N N . ASP A 1 74 ? 6.731 0.026 15.751 1.00 93.31 74 ASP A N 1
ATOM 560 C CA . ASP A 1 74 ? 6.528 -1.162 16.594 1.00 93.31 74 ASP A CA 1
ATOM 561 C C . ASP A 1 74 ? 6.326 -2.466 15.793 1.00 93.31 74 ASP A C 1
ATOM 563 O O . ASP A 1 74 ? 6.026 -3.510 16.374 1.00 93.31 74 ASP A O 1
ATOM 567 N N . GLY A 1 75 ? 6.496 -2.413 14.469 1.00 94.62 75 GLY A N 1
ATOM 568 C CA . GLY A 1 75 ? 6.403 -3.563 13.573 1.00 94.62 75 GLY A CA 1
ATOM 569 C C . GLY A 1 75 ? 5.005 -3.838 13.024 1.00 94.62 75 GLY A C 1
ATOM 570 O O . GLY A 1 75 ? 4.852 -4.793 12.263 1.00 94.62 75 GLY A O 1
ATOM 571 N N . LYS A 1 76 ? 3.994 -3.030 13.371 1.00 97.00 76 LYS A N 1
ATOM 572 C CA . LYS A 1 76 ? 2.687 -3.093 12.707 1.00 97.00 76 LYS A CA 1
ATOM 573 C C . LYS A 1 76 ? 2.785 -2.591 11.266 1.00 97.00 76 LYS A C 1
ATOM 575 O O . LYS A 1 76 ? 3.539 -1.662 10.970 1.00 97.00 76 LYS A O 1
ATOM 580 N N . ILE A 1 77 ? 1.993 -3.188 10.384 1.00 98.19 77 ILE A N 1
ATOM 581 C CA . ILE A 1 77 ? 1.916 -2.809 8.971 1.00 98.19 77 ILE A CA 1
ATOM 582 C C . ILE A 1 77 ? 0.453 -2.601 8.616 1.00 98.19 77 ILE A C 1
ATOM 584 O O . ILE A 1 77 ? -0.388 -3.424 8.974 1.00 98.19 77 ILE A O 1
ATOM 588 N N . LEU A 1 78 ? 0.166 -1.529 7.892 1.00 98.44 78 LEU A N 1
ATOM 589 C CA . LEU A 1 78 ? -1.117 -1.296 7.249 1.00 98.44 78 LEU A CA 1
ATOM 590 C C . LEU A 1 78 ? -0.902 -1.172 5.741 1.00 98.44 78 LEU A C 1
ATOM 592 O O . LEU A 1 78 ? 0.023 -0.499 5.289 1.00 98.44 78 LEU A O 1
ATOM 596 N N . LEU A 1 79 ? -1.773 -1.825 4.987 1.00 98.56 79 LEU A N 1
ATOM 597 C CA . LEU A 1 79 ? -1.899 -1.750 3.544 1.00 98.56 79 LEU A CA 1
ATOM 598 C C . LEU A 1 79 ? -3.331 -1.319 3.232 1.00 98.56 79 LEU A C 1
ATOM 600 O O . LEU A 1 79 ? -4.282 -1.987 3.644 1.00 98.56 79 LEU A O 1
ATOM 604 N N . THR A 1 80 ? -3.486 -0.235 2.488 1.00 98.25 80 THR A N 1
ATOM 605 C CA . THR A 1 80 ? -4.776 0.168 1.934 1.00 98.25 80 THR A CA 1
ATOM 606 C C . THR A 1 80 ? -4.735 0.086 0.419 1.00 98.25 80 THR A C 1
ATOM 608 O O . THR A 1 80 ? -3.702 0.349 -0.197 1.00 98.25 80 THR A O 1
ATOM 611 N N . THR A 1 81 ? -5.860 -0.294 -0.172 1.00 97.56 81 THR A N 1
ATOM 612 C CA . THR A 1 81 ? -6.079 -0.258 -1.619 1.00 97.56 81 THR A CA 1
ATOM 613 C C . THR A 1 81 ? -7.306 0.587 -1.903 1.00 97.56 81 THR A C 1
ATOM 615 O O . THR A 1 81 ? -8.249 0.611 -1.109 1.00 97.56 81 THR A O 1
ATOM 618 N N . PHE A 1 82 ? -7.318 1.267 -3.033 1.00 96.25 82 PHE A N 1
ATOM 619 C CA . PHE A 1 82 ? -8.469 1.981 -3.549 1.00 96.25 82 PHE A CA 1
ATOM 620 C C . PHE A 1 82 ? -8.557 1.722 -5.046 1.00 96.25 82 PHE A C 1
ATOM 622 O O . PHE A 1 82 ? -7.583 1.919 -5.765 1.00 96.25 82 PHE A O 1
ATOM 629 N N . ASP A 1 83 ? -9.724 1.279 -5.500 1.00 94.12 83 ASP A N 1
ATOM 630 C CA . ASP A 1 83 ? -10.023 1.099 -6.913 1.00 94.12 83 ASP A CA 1
ATOM 631 C C . ASP A 1 83 ? -11.357 1.770 -7.210 1.00 94.12 83 ASP A C 1
ATOM 633 O O . ASP A 1 83 ? -12.394 1.394 -6.656 1.00 94.12 83 ASP A O 1
ATOM 637 N N . HIS A 1 84 ? -11.318 2.794 -8.061 1.00 91.19 84 HIS A N 1
ATOM 638 C CA . HIS A 1 84 ? -12.484 3.608 -8.364 1.00 91.19 84 HIS A CA 1
ATOM 639 C C . HIS A 1 84 ? -13.563 2.853 -9.162 1.00 91.19 84 HIS A C 1
ATOM 641 O O . HIS A 1 84 ? -14.703 3.324 -9.229 1.00 91.19 84 HIS A O 1
ATOM 647 N N . GLU A 1 85 ? -13.236 1.701 -9.753 1.00 90.31 85 GLU A N 1
ATOM 648 C CA . GLU A 1 85 ? -14.177 0.882 -10.522 1.00 90.31 85 GLU A CA 1
ATOM 649 C C . GLU A 1 85 ? -14.900 -0.171 -9.668 1.00 90.31 85 GLU A C 1
ATOM 651 O O . GLU A 1 85 ? -15.919 -0.718 -10.099 1.00 90.31 85 GLU A O 1
ATOM 656 N N . CYS A 1 86 ? -14.413 -0.454 -8.457 1.00 89.38 86 CYS A N 1
ATOM 657 C CA . CYS A 1 86 ? -14.970 -1.506 -7.611 1.00 89.38 86 CYS A CA 1
ATOM 658 C C . CYS A 1 86 ? -16.119 -1.032 -6.710 1.00 89.38 86 CYS A C 1
ATOM 660 O O . CYS A 1 86 ? -16.254 0.148 -6.387 1.00 89.38 86 CYS A O 1
ATOM 662 N N . ALA A 1 87 ? -16.931 -1.972 -6.215 1.00 88.38 87 ALA A N 1
ATOM 663 C CA . ALA A 1 87 ? -18.080 -1.663 -5.364 1.00 88.38 87 ALA A CA 1
ATOM 664 C C . ALA A 1 87 ? -17.712 -1.141 -3.960 1.00 88.38 87 ALA A C 1
ATOM 666 O O . ALA A 1 87 ? -18.583 -0.608 -3.270 1.00 88.38 87 ALA A O 1
ATOM 667 N N . LEU A 1 88 ? -16.452 -1.282 -3.524 1.00 87.75 88 LEU A N 1
ATOM 668 C CA . LEU A 1 88 ? -15.942 -0.636 -2.305 1.00 87.75 88 LEU A CA 1
ATOM 669 C C . LEU A 1 88 ? -15.544 0.834 -2.524 1.00 87.75 88 LEU A C 1
ATOM 671 O O . LEU A 1 88 ? -15.164 1.508 -1.567 1.00 87.75 88 LEU A O 1
ATOM 675 N N . ASN A 1 89 ? -15.671 1.365 -3.744 1.00 88.75 89 ASN A N 1
ATOM 676 C CA . ASN A 1 89 ? -15.538 2.791 -3.994 1.00 88.75 89 ASN A CA 1
ATOM 677 C C . ASN A 1 89 ? -16.747 3.563 -3.437 1.00 88.75 89 ASN A C 1
ATOM 679 O O . ASN A 1 89 ? -17.762 3.736 -4.112 1.00 88.75 89 ASN A O 1
ATOM 683 N N . VAL A 1 90 ? -16.620 4.072 -2.211 1.00 83.50 90 VAL A N 1
ATOM 684 C CA . VAL A 1 90 ? -17.633 4.937 -1.576 1.00 83.50 90 VAL A CA 1
ATOM 685 C C . VAL A 1 90 ? -17.353 6.433 -1.769 1.00 83.50 90 VAL A C 1
ATOM 687 O O . VAL A 1 90 ? -18.086 7.278 -1.256 1.00 83.50 90 VAL A O 1
ATOM 690 N N . TYR A 1 91 ? -16.322 6.781 -2.547 1.00 83.25 91 TYR A N 1
ATOM 691 C CA . TYR A 1 91 ? -15.968 8.167 -2.853 1.00 83.25 91 TYR A CA 1
ATOM 692 C C . TYR A 1 91 ? -17.098 8.966 -3.533 1.00 83.25 91 TYR A C 1
ATOM 694 O O . TYR A 1 91 ? -17.318 10.107 -3.125 1.00 83.25 91 TYR A O 1
ATOM 702 N N . PRO A 1 92 ? -17.866 8.420 -4.507 1.00 85.56 92 PRO A N 1
ATOM 703 C CA . PRO A 1 92 ? -18.928 9.170 -5.184 1.00 85.56 92 PRO A CA 1
ATOM 704 C C . PRO A 1 92 ? -20.031 9.683 -4.253 1.00 85.56 92 PRO A C 1
ATOM 706 O O . PRO A 1 92 ? -20.651 10.706 -4.546 1.00 85.56 92 PRO A O 1
ATOM 709 N N . ASP A 1 93 ? -20.264 8.989 -3.138 1.00 85.00 93 ASP A N 1
ATOM 710 C CA . ASP A 1 93 ? -21.299 9.339 -2.166 1.00 85.00 93 ASP A CA 1
ATOM 711 C C . ASP A 1 93 ? -20.812 10.376 -1.138 1.00 85.00 93 ASP A C 1
ATOM 713 O O . ASP A 1 93 ? -21.626 10.933 -0.398 1.00 85.00 93 ASP A O 1
ATOM 717 N N . TYR A 1 94 ? -19.502 10.666 -1.098 1.00 84.62 94 TYR A N 1
ATOM 718 C CA . TYR A 1 94 ? -18.856 11.554 -0.122 1.00 84.62 94 TYR A CA 1
ATOM 719 C C . TYR A 1 94 ? -19.250 11.243 1.337 1.00 84.62 94 TYR A C 1
ATOM 721 O O . TYR A 1 94 ? -19.339 12.137 2.183 1.00 84.62 94 TYR A O 1
ATOM 729 N N . ASP A 1 95 ? -19.495 9.966 1.643 1.00 92.62 95 ASP A N 1
ATOM 730 C CA . ASP A 1 95 ? -19.958 9.526 2.956 1.00 92.62 95 ASP A CA 1
ATOM 731 C C . ASP A 1 95 ? -18.770 9.245 3.886 1.00 92.62 95 ASP A C 1
ATOM 733 O O . ASP A 1 95 ? -18.174 8.164 3.889 1.00 92.62 95 ASP A O 1
ATOM 737 N N . TYR A 1 96 ? -18.429 10.249 4.697 1.00 94.94 96 TYR A N 1
ATOM 738 C CA . TYR A 1 96 ? -17.359 10.157 5.690 1.00 94.94 96 TYR A CA 1
ATOM 739 C C . TYR A 1 96 ? -17.567 9.012 6.691 1.00 94.94 96 TYR A C 1
ATOM 741 O O . TYR A 1 96 ? -16.605 8.331 7.041 1.00 94.94 96 TYR A O 1
ATOM 749 N N . GLU A 1 97 ? -18.793 8.793 7.174 1.00 95.31 97 GLU A N 1
ATOM 750 C CA . GLU A 1 97 ? -19.043 7.770 8.197 1.00 95.31 97 GLU A CA 1
ATOM 751 C C . GLU A 1 97 ? -18.940 6.370 7.586 1.00 95.31 97 GLU A C 1
ATOM 753 O O . GLU A 1 97 ? -18.352 5.470 8.191 1.00 95.31 97 GLU A O 1
ATOM 758 N N . GLN A 1 98 ? -19.417 6.195 6.351 1.00 94.94 98 GLN A N 1
ATOM 759 C CA . GLN A 1 98 ? -19.227 4.955 5.606 1.00 94.94 98 GLN A CA 1
ATOM 760 C C . GLN A 1 98 ? -17.740 4.684 5.345 1.00 94.94 98 GLN A C 1
ATOM 762 O O . GLN A 1 98 ? -17.285 3.569 5.601 1.00 94.94 98 GLN A O 1
ATOM 767 N N . GLN A 1 99 ? -16.971 5.688 4.914 1.00 95.81 99 GLN A N 1
ATOM 768 C CA . GLN A 1 99 ? -15.527 5.563 4.694 1.00 95.81 99 GLN A CA 1
ATOM 769 C C . GLN A 1 99 ? -14.782 5.208 5.987 1.00 95.81 99 GLN A C 1
ATOM 771 O O . GLN A 1 99 ? -13.950 4.302 6.007 1.00 95.81 99 GLN A O 1
ATOM 776 N N . ARG A 1 100 ? -15.117 5.882 7.092 1.00 96.50 100 ARG A N 1
ATOM 777 C CA . ARG A 1 100 ? -14.557 5.613 8.420 1.00 96.50 100 ARG A CA 1
ATOM 778 C C . ARG A 1 100 ? -14.869 4.192 8.889 1.00 96.50 100 ARG A C 1
ATOM 780 O O . ARG A 1 100 ? -13.986 3.548 9.446 1.00 96.50 100 ARG A O 1
ATOM 787 N N . SER A 1 10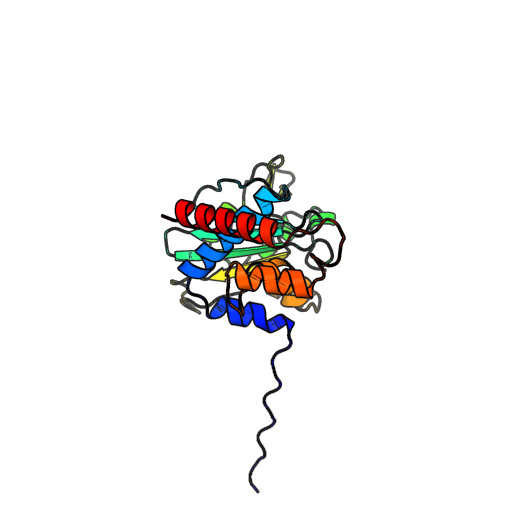1 ? -16.088 3.700 8.652 1.00 96.94 101 SER A N 1
ATOM 788 C CA . SER A 1 101 ? -16.500 2.360 9.091 1.00 96.94 101 SER A CA 1
ATOM 789 C C . SER A 1 101 ? -15.654 1.241 8.482 1.00 96.94 101 SER A C 1
ATOM 791 O O . SER A 1 101 ? -15.495 0.204 9.111 1.00 96.94 101 SER A O 1
ATOM 793 N N . LEU A 1 102 ? -15.024 1.451 7.316 1.00 97.44 102 LEU A N 1
ATOM 794 C CA . LEU A 1 102 ? -14.110 0.466 6.718 1.00 97.44 102 LEU A CA 1
ATOM 795 C C . LEU A 1 102 ? -12.865 0.204 7.582 1.00 97.44 102 LEU A C 1
ATOM 797 O O . LEU A 1 102 ? -12.238 -0.845 7.448 1.00 97.44 102 LEU A O 1
ATOM 801 N N . LEU A 1 103 ? -12.523 1.123 8.491 1.00 97.75 103 LEU A N 1
ATOM 802 C CA . LEU A 1 103 ? -11.397 0.994 9.420 1.00 97.75 103 LEU A CA 1
ATOM 803 C C . LEU A 1 103 ? -11.756 0.229 10.703 1.00 97.75 103 LEU A C 1
ATOM 805 O O . LEU A 1 103 ? -10.884 0.003 11.546 1.00 97.75 103 LEU A O 1
ATOM 809 N N . ASP A 1 104 ? -13.016 -0.173 10.882 1.00 97.56 104 ASP A N 1
ATOM 810 C CA . ASP A 1 104 ? -13.442 -0.882 12.084 1.00 97.56 104 ASP A CA 1
ATOM 811 C C . ASP A 1 104 ? -12.657 -2.194 12.259 1.00 97.56 104 ASP A C 1
ATOM 813 O O . ASP A 1 104 ? -12.444 -2.969 11.323 1.00 97.56 104 ASP A O 1
ATOM 817 N N . GLY A 1 105 ? -12.203 -2.442 13.490 1.00 95.81 105 GLY A N 1
ATOM 818 C CA . GLY A 1 105 ? -11.373 -3.599 13.843 1.00 95.81 105 GLY A CA 1
ATOM 819 C C . GLY A 1 105 ? -9.869 -3.422 13.599 1.00 95.81 105 GLY A C 1
ATOM 820 O O . GLY A 1 105 ? -9.097 -4.293 13.999 1.00 95.81 105 GLY A O 1
ATOM 821 N N . VAL A 1 106 ? -9.427 -2.310 13.003 1.00 96.69 106 VAL A N 1
ATOM 822 C CA . VAL A 1 106 ? -8.000 -1.984 12.870 1.00 96.69 106 VAL A CA 1
ATOM 823 C C . VAL A 1 106 ? -7.492 -1.318 14.162 1.00 96.69 106 VAL A C 1
ATOM 825 O O . VAL A 1 106 ? -8.174 -0.452 14.717 1.00 96.69 106 VAL A O 1
ATOM 828 N N . PRO A 1 107 ? -6.301 -1.687 14.675 1.00 94.25 107 PRO A N 1
ATOM 829 C CA . PRO A 1 107 ? -5.708 -1.026 15.835 1.00 94.25 107 PRO A CA 1
ATOM 830 C C . PRO A 1 107 ? -5.559 0.491 15.647 1.00 94.25 107 PRO A C 1
ATOM 832 O O . PRO A 1 107 ? -5.038 0.946 14.632 1.00 94.25 107 PRO A O 1
ATOM 835 N N . GLU A 1 108 ? -5.922 1.274 16.666 1.00 93.69 108 GLU A N 1
ATOM 836 C CA . GLU A 1 108 ? -5.890 2.748 16.627 1.00 93.69 108 GLU A CA 1
ATOM 837 C C . GLU A 1 108 ? -4.557 3.346 16.120 1.00 93.69 108 GLU A C 1
ATOM 839 O O . GLU A 1 108 ? -4.612 4.242 15.274 1.00 93.69 108 GLU A O 1
ATOM 844 N N . PRO A 1 109 ? -3.363 2.848 16.520 1.00 92.00 109 PRO A N 1
ATOM 845 C CA . PRO A 1 109 ? -2.099 3.375 15.998 1.00 92.00 109 PRO A CA 1
ATOM 846 C C . PRO A 1 109 ? -1.930 3.225 14.480 1.00 92.00 109 PRO A C 1
ATOM 848 O O . PRO A 1 109 ? -1.231 4.027 13.869 1.00 92.00 109 PRO A O 1
ATOM 851 N N . LEU A 1 110 ? -2.563 2.217 13.870 1.00 95.19 110 LEU A N 1
ATOM 852 C CA . LEU A 1 110 ? -2.568 2.035 12.418 1.00 95.19 110 LEU A CA 1
ATOM 853 C C . LEU A 1 110 ? -3.610 2.916 11.726 1.00 95.19 110 LEU A C 1
ATOM 855 O O . LEU A 1 110 ? -3.399 3.298 10.583 1.00 95.19 110 LEU A O 1
ATOM 859 N N . CYS A 1 111 ? -4.704 3.272 12.400 1.00 95.56 111 CYS A N 1
ATOM 860 C CA . CYS A 1 111 ? -5.707 4.180 11.842 1.00 95.56 111 CYS A CA 1
ATOM 861 C C . CYS A 1 111 ? -5.254 5.641 11.850 1.00 95.56 111 CYS A C 1
ATOM 863 O O . CYS A 1 111 ? -5.650 6.397 10.970 1.00 95.56 111 CYS A O 1
ATOM 865 N N . ALA A 1 112 ? -4.443 6.056 12.828 1.00 94.12 112 ALA A N 1
ATOM 866 C CA . ALA A 1 112 ? -4.053 7.458 12.994 1.00 94.12 112 ALA A CA 1
ATOM 867 C C . ALA A 1 112 ? -3.453 8.113 11.723 1.00 94.12 112 ALA A C 1
ATOM 869 O O . ALA A 1 112 ? -3.858 9.230 11.411 1.00 94.12 112 ALA A O 1
ATOM 870 N N . PRO A 1 113 ? -2.580 7.445 10.936 1.00 94.12 113 PRO A N 1
ATOM 871 C CA . PRO A 1 113 ? -2.084 7.955 9.651 1.00 94.12 113 PRO A CA 1
ATOM 872 C C . PRO A 1 113 ? -3.149 8.222 8.575 1.00 94.12 113 PRO A C 1
ATOM 874 O O . PRO A 1 113 ? -2.857 8.906 7.598 1.00 94.12 113 PRO A O 1
ATOM 877 N N . LEU A 1 114 ? -4.354 7.662 8.715 1.00 95.31 114 LEU A N 1
ATOM 878 C CA . LEU A 1 114 ? -5.436 7.782 7.735 1.00 95.31 114 LEU A CA 1
ATOM 879 C C . LEU A 1 114 ? -6.419 8.911 8.051 1.00 95.31 114 LEU A C 1
ATOM 881 O O . LEU A 1 114 ? -7.318 9.168 7.253 1.00 95.31 114 LEU A O 1
ATOM 885 N N . LEU A 1 115 ? -6.311 9.527 9.226 1.00 95.12 115 LEU A N 1
ATOM 886 C CA . LEU A 1 115 ? -7.292 10.469 9.755 1.00 95.12 115 LEU A CA 1
ATOM 887 C C . LEU A 1 115 ? -6.718 11.883 9.800 1.00 95.12 115 LEU A C 1
ATOM 889 O O . LEU A 1 115 ? -5.512 12.072 9.943 1.00 95.12 115 LEU A O 1
ATOM 893 N N . ASP A 1 116 ? -7.604 12.874 9.701 1.00 93.19 116 ASP A N 1
ATOM 894 C CA . ASP A 1 116 ? -7.276 14.300 9.831 1.00 93.19 116 ASP A CA 1
ATOM 895 C C . ASP A 1 116 ? -6.146 14.758 8.880 1.00 93.19 116 ASP A C 1
ATOM 897 O O . ASP A 1 116 ? -5.356 15.660 9.172 1.00 93.19 116 ASP A O 1
ATOM 901 N N . LEU A 1 117 ? -6.088 14.124 7.706 1.00 89.75 117 LEU A N 1
ATOM 902 C CA . LEU A 1 117 ? -5.218 14.469 6.589 1.00 89.75 117 LEU A CA 1
ATOM 903 C C . LEU A 1 117 ? -5.640 15.806 5.939 1.00 89.75 117 LEU A C 1
ATOM 905 O O . LEU A 1 117 ? -6.832 16.123 5.889 1.00 89.75 117 LEU A O 1
ATOM 909 N N . PRO A 1 118 ? -4.706 16.597 5.382 1.00 86.19 118 PRO A N 1
ATOM 910 C CA . PRO A 1 118 ? -5.054 17.815 4.653 1.00 86.19 118 PRO A CA 1
ATOM 911 C C . PRO A 1 118 ? -5.981 17.519 3.465 1.00 86.19 118 PRO A C 1
ATOM 913 O O . PRO A 1 118 ? -5.638 16.715 2.602 1.00 86.19 118 PRO A O 1
ATOM 916 N N . GLY A 1 119 ? -7.138 18.185 3.404 1.00 78.44 119 GLY A N 1
ATOM 917 C CA . GLY A 1 119 ? -8.136 17.953 2.349 1.00 78.44 119 GLY A CA 1
ATOM 918 C C . GLY A 1 119 ? -7.709 18.415 0.948 1.00 78.44 119 GLY A C 1
ATOM 919 O O . GLY A 1 119 ? -8.248 17.939 -0.043 1.00 78.44 119 GLY A O 1
ATOM 920 N N . ASP A 1 120 ? -6.741 19.328 0.856 1.00 81.19 120 ASP A N 1
ATOM 921 C CA . ASP A 1 120 ? -6.098 19.791 -0.384 1.00 81.19 120 ASP A CA 1
ATOM 922 C C . ASP A 1 120 ? -4.726 19.134 -0.619 1.00 81.19 120 ASP A C 1
ATOM 924 O O . ASP A 1 120 ? -3.930 19.589 -1.444 1.00 81.19 120 ASP A O 1
ATOM 928 N N . GLY A 1 121 ? -4.436 18.076 0.140 1.00 79.62 121 GLY A N 1
ATOM 929 C CA . GLY A 1 121 ? -3.196 17.334 0.052 1.00 79.62 121 GLY A CA 1
ATOM 930 C C . GLY A 1 121 ? -3.115 16.416 -1.175 1.00 79.62 121 GLY A C 1
ATOM 931 O O . GLY A 1 121 ? -4.091 16.200 -1.887 1.00 79.62 121 GLY A O 1
ATOM 932 N N . PRO A 1 122 ? -1.932 15.827 -1.404 1.00 84.88 122 PRO A N 1
ATOM 933 C CA . PRO A 1 122 ? -1.697 14.841 -2.464 1.00 84.88 122 PRO A CA 1
ATOM 934 C C . PRO A 1 122 ? -2.392 13.483 -2.248 1.00 84.88 122 PRO A C 1
ATOM 936 O O . PRO A 1 122 ? -2.304 12.636 -3.127 1.00 84.88 122 PRO A O 1
ATOM 939 N N . LEU A 1 123 ? -3.024 13.255 -1.092 1.00 89.94 123 LEU A N 1
ATOM 940 C CA . LEU A 1 123 ? -3.752 12.024 -0.780 1.00 89.94 123 LEU A CA 1
ATOM 941 C C . LEU A 1 123 ? -5.252 12.248 -0.973 1.00 89.94 123 LEU A C 1
ATOM 943 O O . LEU A 1 123 ? -5.792 13.252 -0.498 1.00 89.94 123 LEU A O 1
ATOM 947 N N . LEU A 1 124 ? -5.935 11.301 -1.614 1.00 91.62 124 LEU A N 1
ATOM 948 C CA . LEU A 1 124 ? -7.370 11.394 -1.844 1.00 91.62 124 LEU A CA 1
ATOM 949 C C . LEU A 1 124 ? -8.142 11.193 -0.533 1.00 91.62 124 LEU A C 1
ATOM 951 O O . LEU A 1 124 ? -8.134 10.112 0.053 1.00 91.62 124 LEU A O 1
ATOM 955 N N . THR A 1 125 ? -8.857 12.217 -0.070 1.00 94.25 125 THR A N 1
ATOM 956 C CA . THR A 1 125 ? -9.587 12.175 1.209 1.00 94.25 125 THR A CA 1
ATOM 957 C C . THR A 1 125 ? -11.071 12.492 1.053 1.00 94.25 125 THR A C 1
ATOM 959 O O . THR A 1 125 ? -11.486 13.205 0.137 1.00 94.25 125 THR A O 1
ATOM 962 N N . ILE A 1 126 ? -11.870 11.982 1.992 1.00 93.88 126 ILE A N 1
ATOM 963 C CA . ILE A 1 126 ? -13.275 12.350 2.189 1.00 93.88 126 ILE A CA 1
ATOM 964 C C . ILE A 1 126 ? -13.375 13.200 3.454 1.00 93.88 126 ILE A C 1
ATOM 966 O O . ILE A 1 126 ? -12.802 12.856 4.490 1.00 93.88 126 ILE A O 1
ATOM 970 N N . ALA A 1 127 ? -14.113 14.309 3.373 1.00 94.25 127 ALA A N 1
ATOM 971 C CA . ALA A 1 127 ? -14.301 15.244 4.476 1.00 94.25 127 ALA A CA 1
ATOM 972 C C . ALA A 1 127 ? -15.700 15.124 5.098 1.00 94.25 127 ALA A C 1
ATOM 974 O O . ALA A 1 127 ? -16.709 15.063 4.398 1.00 94.25 127 ALA A O 1
ATOM 975 N N . ALA A 1 128 ? -15.761 15.163 6.425 1.00 94.06 128 ALA A N 1
ATOM 976 C CA . ALA A 1 128 ? -16.985 15.366 7.182 1.00 94.06 128 ALA A CA 1
ATOM 977 C C . ALA A 1 128 ? -17.422 16.839 7.145 1.00 94.06 128 ALA A C 1
ATOM 979 O O . ALA A 1 128 ? -16.628 17.752 6.910 1.00 94.06 128 ALA A O 1
ATOM 980 N N . ALA A 1 129 ? -18.687 17.092 7.491 1.00 91.12 129 ALA A N 1
ATOM 981 C CA . ALA A 1 129 ? -19.230 18.450 7.584 1.00 91.12 129 ALA A CA 1
ATOM 982 C C . ALA A 1 129 ? -18.528 19.333 8.638 1.00 91.12 129 ALA A C 1
ATOM 984 O O . ALA A 1 129 ? -18.586 20.558 8.550 1.00 91.12 129 ALA A O 1
ATOM 985 N N . ASP A 1 130 ? -17.880 18.727 9.636 1.00 91.56 130 ASP A N 1
ATOM 986 C CA . ASP A 1 130 ? -17.120 19.426 10.679 1.00 91.56 130 ASP A CA 1
ATOM 987 C C . ASP A 1 130 ? -15.629 19.611 10.345 1.00 91.56 130 ASP A C 1
ATOM 989 O O . ASP A 1 130 ? -14.884 20.156 11.159 1.00 91.56 130 ASP A O 1
ATOM 993 N N . GLY A 1 131 ? -15.202 19.206 9.145 1.00 91.38 131 GLY A N 1
ATOM 994 C CA . GLY A 1 131 ? -13.842 19.390 8.643 1.00 91.38 131 GLY A CA 1
ATOM 995 C C . GLY A 1 131 ? -12.869 18.256 8.964 1.00 91.38 131 GLY A C 1
ATOM 996 O O . GLY A 1 131 ? -11.732 18.319 8.504 1.00 91.38 131 GLY A O 1
ATOM 997 N N . ARG A 1 132 ? -13.287 17.217 9.703 1.00 95.38 132 ARG A N 1
ATOM 998 C CA . ARG A 1 132 ? -12.496 15.981 9.828 1.00 95.38 132 ARG A CA 1
ATOM 999 C C . ARG A 1 132 ? -12.352 15.310 8.471 1.00 95.38 132 ARG A C 1
ATOM 1001 O O . ARG A 1 132 ? -13.269 15.369 7.654 1.00 95.38 132 ARG A O 1
ATOM 1008 N N . THR A 1 133 ? -11.242 14.625 8.252 1.00 95.50 133 THR A N 1
ATOM 1009 C CA . THR A 1 133 ? -10.974 13.915 6.997 1.00 95.50 133 THR A CA 1
ATOM 1010 C C . THR A 1 133 ? -10.550 12.478 7.257 1.00 95.50 133 THR A C 1
ATOM 1012 O O . THR A 1 133 ? -10.113 12.120 8.355 1.00 95.50 133 THR A O 1
ATOM 1015 N N . VAL A 1 134 ? -10.731 11.637 6.247 1.00 96.19 134 VAL A N 1
ATOM 1016 C CA . VAL A 1 134 ? -10.279 10.247 6.229 1.00 96.19 134 VAL A CA 1
ATOM 1017 C C . VAL A 1 134 ? -9.756 9.912 4.835 1.00 96.19 134 VAL A C 1
ATOM 1019 O O . VAL A 1 134 ? -10.309 10.387 3.840 1.00 96.19 134 VAL A O 1
ATOM 1022 N N . LEU A 1 135 ? -8.679 9.128 4.758 1.00 95.62 135 LEU A N 1
ATOM 1023 C CA . LEU A 1 135 ? -8.160 8.610 3.495 1.00 95.62 135 LEU A CA 1
ATOM 1024 C C . LEU A 1 135 ? -9.243 7.791 2.783 1.00 95.62 135 LEU A C 1
ATOM 1026 O O . LEU A 1 135 ? -9.939 6.980 3.399 1.00 95.62 135 LEU A O 1
ATOM 1030 N N . THR A 1 136 ? -9.358 7.993 1.478 1.00 94.88 136 THR A N 1
ATOM 1031 C CA . THR A 1 136 ? -10.235 7.190 0.632 1.00 94.88 136 THR A CA 1
ATOM 1032 C C . THR A 1 136 ? -9.604 5.817 0.443 1.00 94.88 136 THR A C 1
ATOM 1034 O O . THR A 1 136 ? -8.483 5.691 -0.035 1.00 94.88 136 THR A O 1
ATOM 1037 N N . VAL A 1 137 ? -10.316 4.782 0.870 1.00 96.06 137 VAL A N 1
ATOM 1038 C CA . VAL A 1 137 ? -9.878 3.383 0.834 1.00 96.06 137 VAL A CA 1
ATOM 1039 C C . VAL A 1 137 ? -11.048 2.489 0.445 1.00 96.06 137 VAL A C 1
ATOM 1041 O O . VAL A 1 137 ? -12.181 2.752 0.844 1.00 96.06 137 VAL A O 1
ATOM 1044 N N . GLY A 1 138 ? -10.767 1.429 -0.306 1.00 94.81 138 GLY A N 1
ATOM 1045 C CA . GLY A 1 138 ? -11.681 0.312 -0.541 1.00 94.81 138 GLY A CA 1
ATOM 1046 C C . GLY A 1 138 ? -11.267 -0.922 0.262 1.00 94.81 138 GLY A C 1
ATOM 1047 O O . GLY A 1 138 ? -12.057 -1.465 1.031 1.00 94.81 138 GLY A O 1
ATOM 1048 N N . GLY A 1 139 ? -10.005 -1.340 0.135 1.00 96.88 139 GLY A N 1
ATOM 1049 C CA . GLY A 1 139 ? -9.410 -2.424 0.915 1.00 96.88 139 GLY A CA 1
ATOM 1050 C C . GLY A 1 139 ? -8.580 -1.920 2.092 1.00 96.88 139 GLY A C 1
ATOM 1051 O O . GLY A 1 139 ? -7.859 -0.929 1.978 1.00 96.88 139 GLY A O 1
ATOM 1052 N N . VAL A 1 140 ? -8.651 -2.634 3.218 1.00 98.31 140 VAL A N 1
ATOM 1053 C CA . VAL A 1 140 ? -7.892 -2.330 4.439 1.00 98.31 140 VAL A CA 1
ATOM 1054 C C . VAL A 1 140 ? -7.359 -3.631 5.030 1.00 98.31 140 VAL A C 1
ATOM 1056 O O . VAL A 1 140 ? -8.120 -4.472 5.516 1.00 98.31 140 VAL A O 1
ATOM 1059 N N . PHE A 1 141 ? -6.041 -3.797 4.980 1.00 98.06 141 PHE A N 1
ATOM 1060 C CA . PHE A 1 141 ? -5.334 -5.009 5.378 1.00 98.06 141 PHE A CA 1
ATOM 1061 C C . PHE A 1 141 ? -4.229 -4.649 6.359 1.00 98.06 141 PHE A C 1
ATOM 1063 O O . PHE A 1 141 ? -3.496 -3.690 6.140 1.00 98.06 141 PHE A O 1
ATOM 1070 N N . PHE A 1 142 ? -4.064 -5.411 7.431 1.00 98.12 142 PHE A N 1
ATOM 1071 C CA . PHE A 1 142 ? -3.062 -5.090 8.438 1.00 98.12 142 PHE A CA 1
ATOM 1072 C C . PHE A 1 142 ? -2.395 -6.324 9.027 1.00 98.12 142 PHE A C 1
ATOM 1074 O O . PHE A 1 142 ? -2.970 -7.409 9.076 1.00 98.12 142 PHE A O 1
ATOM 1081 N N . LEU A 1 143 ? -1.176 -6.126 9.515 1.00 97.56 143 LEU A N 1
ATOM 1082 C CA . LEU A 1 143 ? -0.434 -7.079 10.323 1.00 97.56 143 LEU A CA 1
ATOM 1083 C C . LEU A 1 143 ? -0.138 -6.423 11.667 1.00 97.56 143 LEU A C 1
ATOM 1085 O O . LEU A 1 143 ? 0.473 -5.354 11.726 1.00 97.56 143 LEU A O 1
ATOM 1089 N N . ASP A 1 144 ? -0.550 -7.081 12.748 1.00 95.69 144 ASP A N 1
ATOM 1090 C CA . ASP A 1 144 ? -0.213 -6.672 14.109 1.00 95.69 144 ASP A CA 1
ATOM 1091 C C . ASP A 1 144 ? 0.505 -7.816 14.840 1.00 95.69 144 ASP A C 1
ATOM 1093 O O . ASP A 1 144 ? -0.121 -8.834 15.166 1.00 95.69 144 ASP A O 1
ATOM 1097 N N . PRO A 1 145 ? 1.814 -7.678 15.128 1.00 93.12 145 PRO A N 1
ATOM 1098 C CA . PRO A 1 145 ? 2.567 -8.715 15.828 1.00 93.12 145 PRO A CA 1
ATOM 1099 C C . PRO A 1 145 ? 2.074 -8.940 17.265 1.00 93.12 145 PRO A C 1
ATOM 1101 O O . PRO A 1 145 ? 2.344 -9.992 17.839 1.00 93.12 145 PRO A O 1
ATOM 1104 N N . ALA A 1 146 ? 1.355 -7.975 17.846 1.00 91.62 146 ALA A N 1
ATOM 1105 C CA . ALA A 1 146 ? 0.821 -8.035 19.203 1.00 91.62 146 ALA A CA 1
ATOM 1106 C C . ALA A 1 146 ? -0.685 -8.352 19.256 1.00 91.62 146 ALA A C 1
ATOM 1108 O O . ALA A 1 146 ? -1.266 -8.299 20.341 1.00 91.62 146 ALA A O 1
ATOM 1109 N N . SER A 1 147 ? -1.320 -8.672 18.119 1.00 89.00 147 SER A N 1
ATOM 1110 C CA . SER A 1 147 ? -2.748 -9.003 18.081 1.00 89.00 147 SER A CA 1
ATOM 1111 C C . SER A 1 147 ? -3.066 -10.145 19.051 1.00 89.00 147 SER A C 1
ATOM 1113 O O . SER A 1 147 ? -2.411 -11.186 19.028 1.00 89.00 147 SER A O 1
ATOM 1115 N N . ALA A 1 148 ? -4.079 -9.951 19.900 1.00 83.81 148 ALA A N 1
ATOM 1116 C CA . ALA A 1 148 ? -4.477 -10.946 20.895 1.00 83.81 148 ALA A CA 1
ATOM 1117 C C . ALA A 1 148 ? -5.052 -12.219 20.252 1.00 83.81 148 ALA A C 1
ATOM 1119 O O . ALA A 1 148 ? -4.818 -13.318 20.754 1.00 83.81 148 ALA A O 1
ATOM 1120 N N . ASP A 1 149 ? -5.778 -12.063 19.142 1.00 83.69 149 ASP A N 1
ATOM 1121 C CA . ASP A 1 149 ? -6.488 -13.160 18.485 1.00 83.69 149 ASP A CA 1
ATOM 1122 C C . ASP A 1 149 ? -5.627 -13.860 17.427 1.00 83.69 149 ASP A C 1
ATOM 1124 O O . ASP A 1 149 ? -5.709 -15.078 17.271 1.00 83.69 149 ASP A O 1
ATOM 1128 N N . ARG A 1 150 ? -4.809 -13.094 16.690 1.00 88.06 150 ARG A N 1
ATOM 1129 C CA . ARG A 1 150 ? -4.025 -13.577 15.540 1.00 88.06 150 ARG A CA 1
ATOM 1130 C C . ARG A 1 150 ? -2.650 -12.893 15.456 1.00 88.06 150 ARG A C 1
ATOM 1132 O O . ARG A 1 150 ? -2.418 -12.076 14.561 1.00 88.06 150 ARG A O 1
ATOM 1139 N N . PRO A 1 151 ? -1.738 -13.160 16.408 1.00 88.50 151 PRO A N 1
ATOM 1140 C CA . PRO A 1 151 ? -0.456 -12.466 16.491 1.00 88.50 151 PRO A CA 1
ATOM 1141 C C . PRO A 1 151 ? 0.416 -12.747 15.264 1.00 88.50 151 PRO A C 1
ATOM 1143 O O . PRO A 1 151 ? 0.777 -13.891 14.992 1.00 88.50 151 PRO A O 1
ATOM 1146 N N . GLY A 1 152 ? 0.789 -11.685 14.548 1.00 90.00 152 GLY A N 1
ATOM 1147 C CA . GLY A 1 152 ? 1.678 -11.776 13.387 1.00 90.00 152 GLY A CA 1
ATOM 1148 C C . GLY A 1 152 ? 1.032 -12.349 12.124 1.00 90.00 152 GLY A C 1
ATOM 1149 O O . GLY A 1 152 ? 1.745 -12.613 11.158 1.00 90.00 152 GLY A O 1
ATOM 1150 N N . GLU A 1 153 ? -0.291 -12.520 12.103 1.00 94.62 153 GLU A N 1
ATOM 1151 C CA . GLU A 1 153 ? -1.026 -12.870 10.888 1.00 94.62 153 GLU A CA 1
ATOM 1152 C C . GLU A 1 153 ? -1.575 -11.611 10.210 1.00 94.62 153 GLU A C 1
ATOM 1154 O O . GLU A 1 153 ? -1.969 -10.645 10.870 1.00 94.62 153 GLU A O 1
ATOM 1159 N N . TRP A 1 154 ? -1.625 -11.639 8.876 1.00 97.00 154 TRP A N 1
ATOM 1160 C CA . TRP A 1 154 ? -2.340 -10.631 8.099 1.00 97.00 154 TRP A CA 1
ATOM 1161 C C . TRP A 1 154 ? -3.848 -10.774 8.285 1.00 97.00 154 TRP A C 1
ATOM 1163 O O . TRP A 1 154 ? -4.401 -11.875 8.280 1.00 97.00 154 TRP A O 1
ATOM 1173 N N . GLN A 1 155 ? -4.517 -9.638 8.410 1.00 96.38 155 GLN A N 1
ATOM 1174 C CA . GLN A 1 155 ? -5.943 -9.532 8.667 1.00 96.38 155 GLN A CA 1
ATOM 1175 C C . GLN A 1 155 ? -6.561 -8.529 7.698 1.00 96.38 155 GLN A C 1
ATOM 1177 O O . GLN A 1 155 ? -5.926 -7.551 7.315 1.00 96.38 155 GLN A O 1
ATOM 1182 N N . VAL A 1 156 ? -7.813 -8.772 7.320 1.00 97.00 156 VAL A N 1
ATOM 1183 C CA . VAL A 1 156 ? -8.672 -7.764 6.690 1.00 97.00 156 VAL A CA 1
ATOM 1184 C C . VAL A 1 156 ? -9.404 -7.028 7.812 1.00 97.00 156 VAL A C 1
ATOM 1186 O O . VAL A 1 156 ? -9.817 -7.673 8.781 1.00 97.00 156 VAL A O 1
ATOM 1189 N N . ALA A 1 157 ? -9.564 -5.710 7.703 1.00 97.75 157 ALA A N 1
ATOM 1190 C CA . ALA A 1 157 ? -10.376 -4.936 8.638 1.00 97.75 157 ALA A CA 1
ATOM 1191 C C . ALA A 1 157 ? -11.805 -5.493 8.730 1.00 97.75 157 ALA A C 1
ATOM 1193 O O . ALA A 1 157 ? -12.407 -5.875 7.721 1.00 97.75 157 ALA A O 1
ATOM 1194 N N . GLN A 1 158 ? -12.363 -5.515 9.942 1.00 97.50 158 GLN A N 1
ATOM 1195 C CA . GLN A 1 158 ? -13.721 -6.008 10.169 1.00 97.50 158 GLN A CA 1
ATOM 1196 C C . GLN A 1 158 ? -14.749 -5.141 9.436 1.00 97.50 158 GLN A C 1
ATOM 1198 O O . GLN A 1 158 ? -15.689 -5.677 8.860 1.00 97.50 158 GLN A O 1
ATOM 1203 N N . GLY A 1 159 ? -14.519 -3.830 9.371 1.00 97.69 159 GLY A N 1
ATOM 1204 C CA . GLY A 1 159 ? -15.355 -2.896 8.623 1.00 97.69 159 GLY A CA 1
ATOM 1205 C C . GLY A 1 159 ? -15.523 -3.253 7.146 1.00 97.69 159 GLY A C 1
ATOM 1206 O O . GLY A 1 159 ? -16.637 -3.258 6.625 1.00 97.69 159 GLY A O 1
ATOM 1207 N N . VAL A 1 160 ? -14.425 -3.625 6.480 1.00 97.62 160 VAL A N 1
ATOM 1208 C CA . VAL A 1 160 ? -14.448 -4.100 5.085 1.00 97.62 160 VAL A CA 1
ATOM 1209 C C . VAL A 1 160 ? -15.244 -5.403 4.971 1.00 97.62 160 VAL A C 1
ATOM 1211 O O . VAL A 1 160 ? -16.103 -5.532 4.098 1.00 97.62 160 VAL A O 1
ATOM 1214 N N . LEU A 1 161 ? -15.002 -6.361 5.873 1.00 97.75 161 LEU A N 1
ATOM 1215 C CA . LEU A 1 161 ? -15.717 -7.641 5.890 1.00 97.75 161 LEU A CA 1
ATOM 1216 C C . LEU A 1 161 ? -17.228 -7.447 6.071 1.00 97.75 161 LEU A C 1
ATOM 1218 O O . LEU A 1 161 ? -18.015 -8.043 5.334 1.00 97.75 161 LEU A O 1
ATOM 1222 N N . ASP A 1 162 ? -17.631 -6.590 7.006 1.00 97.75 162 ASP A N 1
ATOM 1223 C CA . ASP A 1 162 ? -19.032 -6.296 7.303 1.00 97.75 162 ASP A CA 1
ATOM 1224 C C . ASP A 1 162 ? -19.710 -5.569 6.137 1.00 97.75 162 ASP A C 1
ATOM 1226 O O . ASP A 1 162 ? -20.833 -5.920 5.755 1.00 97.75 162 ASP A O 1
ATOM 1230 N N . PHE A 1 163 ? -19.021 -4.606 5.513 1.00 95.81 163 PHE A N 1
ATOM 1231 C CA . PHE A 1 163 ? -19.520 -3.906 4.331 1.00 95.81 163 PHE A CA 1
ATOM 1232 C C . PHE A 1 163 ? -19.795 -4.874 3.179 1.00 95.81 163 PHE A C 1
ATOM 1234 O O . PHE A 1 163 ? -20.878 -4.830 2.580 1.00 95.81 163 PHE A O 1
ATOM 1241 N N . CYS A 1 164 ? -18.833 -5.753 2.885 1.00 96.56 164 CYS A N 1
ATOM 1242 C CA . CYS A 1 164 ? -18.956 -6.741 1.822 1.00 96.56 164 CYS A CA 1
ATOM 1243 C C . CYS A 1 164 ? -20.053 -7.763 2.131 1.00 96.56 164 CYS A C 1
ATOM 1245 O O . CYS A 1 164 ? -20.896 -8.035 1.275 1.00 96.56 164 CYS A O 1
ATOM 1247 N N . ALA A 1 165 ? -20.107 -8.277 3.363 1.00 97.06 165 ALA A N 1
ATOM 1248 C CA . ALA A 1 165 ? -21.116 -9.243 3.788 1.00 97.06 165 ALA A CA 1
ATOM 1249 C C . ALA A 1 165 ? -22.541 -8.681 3.672 1.00 97.06 165 ALA A C 1
ATOM 1251 O O . ALA A 1 165 ? -23.434 -9.364 3.169 1.00 97.06 165 ALA A O 1
ATOM 1252 N N . ALA A 1 166 ? -22.752 -7.420 4.064 1.00 96.44 166 ALA A N 1
ATOM 1253 C CA . ALA A 1 166 ? -24.049 -6.751 3.963 1.00 96.44 166 ALA A CA 1
ATOM 1254 C C . ALA A 1 166 ? -24.545 -6.588 2.514 1.00 96.44 166 ALA A C 1
ATOM 1256 O O . ALA A 1 166 ? -25.747 -6.435 2.289 1.00 96.44 166 ALA A O 1
ATOM 1257 N N . ARG A 1 167 ? -23.634 -6.618 1.535 1.00 95.06 167 ARG A N 1
ATOM 1258 C CA . ARG A 1 167 ? -23.920 -6.392 0.110 1.00 95.06 167 ARG A CA 1
ATOM 1259 C C . ARG A 1 167 ? -23.711 -7.631 -0.767 1.00 95.06 167 ARG A C 1
ATOM 1261 O O . ARG A 1 167 ? -23.971 -7.567 -1.963 1.00 95.06 167 ARG A O 1
ATOM 1268 N N . GLY A 1 168 ? -23.295 -8.759 -0.186 1.00 95.31 168 GLY A N 1
ATOM 1269 C CA . GLY A 1 168 ? -23.005 -9.989 -0.930 1.00 95.31 168 GLY A CA 1
ATOM 1270 C C . GLY A 1 168 ? -21.804 -9.861 -1.872 1.00 95.31 168 GLY A C 1
ATOM 1271 O O . GLY A 1 168 ? -21.816 -10.446 -2.951 1.00 95.31 168 GLY A O 1
ATOM 1272 N N . LEU A 1 169 ? -20.805 -9.072 -1.477 1.00 94.69 169 LEU A N 1
ATOM 1273 C CA . LEU A 1 169 ? -19.607 -8.765 -2.256 1.00 94.69 169 LEU A CA 1
ATOM 1274 C C . LEU A 1 169 ? -18.444 -9.702 -1.903 1.00 94.69 169 LEU A C 1
ATOM 1276 O O . LEU A 1 169 ? -18.300 -10.110 -0.748 1.00 94.69 169 LEU A O 1
ATOM 1280 N N . ASP A 1 170 ? -17.584 -9.992 -2.881 1.00 93.75 170 ASP A N 1
ATOM 1281 C CA . ASP A 1 170 ? -16.295 -10.644 -2.634 1.00 93.75 170 ASP A CA 1
ATOM 1282 C C . ASP A 1 170 ? -15.255 -9.595 -2.232 1.00 93.75 170 ASP A C 1
ATOM 1284 O O . ASP A 1 170 ? -15.015 -8.633 -2.954 1.00 93.75 170 ASP A O 1
ATOM 1288 N N . VAL A 1 171 ? -14.630 -9.779 -1.073 1.00 92.44 171 VAL A N 1
ATOM 1289 C CA . VAL A 1 171 ? -13.718 -8.783 -0.495 1.00 92.44 171 VAL A CA 1
ATOM 1290 C C . VAL A 1 171 ? -12.521 -8.501 -1.397 1.00 92.44 171 VAL A C 1
ATOM 1292 O O . VAL A 1 171 ? -12.140 -7.348 -1.550 1.00 92.44 171 VAL A O 1
ATOM 1295 N N . PHE A 1 172 ? -11.898 -9.527 -1.976 1.00 89.94 172 PHE A N 1
ATOM 1296 C CA . PHE A 1 172 ? -10.646 -9.346 -2.712 1.00 89.94 172 PHE A CA 1
ATOM 1297 C C . PHE A 1 172 ? -10.881 -8.815 -4.118 1.00 89.94 172 PHE A C 1
ATOM 1299 O O . PHE A 1 172 ? -10.068 -8.028 -4.608 1.00 89.94 172 PHE A O 1
ATOM 1306 N N . LEU A 1 173 ? -11.990 -9.217 -4.742 1.00 89.19 173 LEU A N 1
ATOM 1307 C CA . LEU A 1 173 ? -12.419 -8.651 -6.013 1.00 89.19 173 LEU A CA 1
ATOM 1308 C C . LEU A 1 173 ? -12.804 -7.180 -5.843 1.00 89.19 173 LEU A C 1
ATOM 1310 O O . LEU A 1 173 ? -12.295 -6.327 -6.560 1.00 89.19 173 LEU A O 1
ATOM 1314 N N . GLU A 1 174 ? -13.657 -6.880 -4.865 1.00 92.19 174 GLU A N 1
ATOM 1315 C CA . GLU A 1 174 ? -14.231 -5.542 -4.722 1.00 92.19 174 GLU A CA 1
ATOM 1316 C C . GLU A 1 174 ? -13.295 -4.559 -4.020 1.00 92.19 174 GLU A C 1
ATOM 1318 O O . GLU A 1 174 ? -13.527 -3.359 -4.072 1.00 92.19 174 GLU A O 1
ATOM 1323 N N . ALA A 1 175 ? -12.230 -5.025 -3.364 1.00 91.56 175 ALA A N 1
ATOM 1324 C CA . ALA A 1 175 ? -11.188 -4.145 -2.837 1.00 91.56 175 ALA A CA 1
ATOM 1325 C C . ALA A 1 175 ? -10.161 -3.735 -3.908 1.00 91.56 175 ALA A C 1
ATOM 1327 O O . ALA A 1 175 ? -9.186 -3.057 -3.573 1.00 91.56 175 ALA A O 1
ATOM 1328 N N . GLY A 1 176 ? -10.304 -4.213 -5.152 1.00 91.81 176 GLY A N 1
ATOM 1329 C CA . GLY A 1 176 ? -9.299 -4.046 -6.204 1.00 91.81 176 GLY A CA 1
ATOM 1330 C C . GLY A 1 176 ? -7.951 -4.681 -5.848 1.00 91.81 176 GLY A C 1
ATOM 1331 O O . GLY A 1 176 ? -6.923 -4.299 -6.403 1.00 91.81 176 GLY A O 1
ATOM 1332 N N . PHE A 1 177 ? -7.922 -5.628 -4.898 1.00 94.56 177 PHE A N 1
ATOM 1333 C CA . PHE A 1 177 ? -6.690 -6.033 -4.215 1.00 94.56 177 PHE A CA 1
ATOM 1334 C C . PHE A 1 177 ? -5.633 -6.536 -5.195 1.00 94.56 177 PHE A C 1
ATOM 1336 O O . PHE A 1 177 ? -4.511 -6.045 -5.190 1.00 94.56 177 PHE A O 1
ATOM 1343 N N . ALA A 1 178 ? -5.997 -7.486 -6.060 1.00 92.69 178 ALA A N 1
ATOM 1344 C CA . ALA A 1 178 ? -5.056 -8.104 -6.991 1.00 92.69 178 ALA A CA 1
ATOM 1345 C C . ALA A 1 178 ? -4.467 -7.102 -8.000 1.00 92.69 178 ALA A C 1
ATOM 1347 O O . ALA A 1 178 ? -3.299 -7.233 -8.357 1.00 92.69 178 ALA A O 1
ATOM 1348 N N . TRP A 1 179 ? -5.255 -6.111 -8.428 1.00 92.12 179 TRP A N 1
ATOM 1349 C CA . TRP A 1 179 ? -4.790 -5.041 -9.310 1.00 92.12 179 TRP A CA 1
ATOM 1350 C C . TRP A 1 179 ? -3.846 -4.098 -8.568 1.00 92.12 179 TRP A C 1
ATOM 1352 O O . TRP A 1 179 ? -2.686 -3.950 -8.937 1.00 92.12 179 TRP A O 1
ATOM 1362 N N . CYS A 1 180 ? -4.318 -3.545 -7.452 1.00 95.94 180 CYS A N 1
ATOM 1363 C CA . CYS A 1 180 ? -3.615 -2.538 -6.664 1.00 95.94 180 CYS A CA 1
ATOM 1364 C C . CYS A 1 180 ? -2.260 -3.028 -6.125 1.00 95.94 180 CYS A C 1
ATOM 1366 O O . CYS A 1 180 ? -1.368 -2.221 -5.861 1.00 95.94 180 CYS A O 1
ATOM 1368 N N . VAL A 1 181 ? -2.077 -4.344 -5.962 1.00 96.38 181 VAL A N 1
ATOM 1369 C CA . VAL A 1 181 ? -0.817 -4.925 -5.474 1.00 96.38 181 VAL A CA 1
ATOM 1370 C C . VAL A 1 181 ? 0.037 -5.595 -6.558 1.00 96.38 181 VAL A C 1
ATOM 1372 O O . VAL A 1 181 ? 1.075 -6.177 -6.222 1.00 96.38 181 VAL A O 1
ATOM 1375 N N . SER A 1 182 ? -0.346 -5.535 -7.840 1.00 93.06 182 SER A N 1
ATOM 1376 C CA . SER A 1 182 ? 0.349 -6.290 -8.894 1.00 93.06 182 SER A CA 1
ATOM 1377 C C . SER A 1 182 ? 1.819 -5.896 -9.034 1.00 93.06 182 SER A C 1
ATOM 1379 O O . SER A 1 182 ? 2.684 -6.761 -9.151 1.00 93.06 182 SER A O 1
ATOM 1381 N N . ASP A 1 183 ? 2.120 -4.601 -8.920 1.00 94.00 183 ASP A N 1
ATOM 1382 C CA . ASP A 1 183 ? 3.468 -4.061 -9.150 1.00 94.00 183 ASP A CA 1
ATOM 1383 C C . ASP A 1 183 ? 4.455 -4.375 -8.009 1.00 94.00 183 ASP A C 1
ATOM 1385 O O . ASP A 1 183 ? 5.665 -4.188 -8.138 1.00 94.00 183 ASP A O 1
ATOM 1389 N N . TYR A 1 184 ? 3.965 -4.909 -6.886 1.00 97.06 184 TYR A N 1
ATOM 1390 C CA . TYR A 1 184 ? 4.794 -5.304 -5.743 1.00 97.06 184 TYR A CA 1
ATOM 1391 C C . TYR A 1 184 ? 5.343 -6.735 -5.877 1.00 97.06 184 TYR A C 1
ATOM 1393 O O . TYR A 1 184 ? 6.147 -7.171 -5.040 1.00 97.06 184 TYR A O 1
ATOM 1401 N N . HIS A 1 185 ? 4.929 -7.475 -6.914 1.00 95.38 185 HIS A N 1
ATOM 1402 C CA . HIS A 1 185 ? 5.372 -8.841 -7.217 1.00 95.38 185 HIS A CA 1
ATOM 1403 C C . HIS A 1 185 ? 5.231 -9.820 -6.041 1.00 95.38 185 HIS A C 1
ATOM 1405 O O . HIS A 1 185 ? 6.110 -10.655 -5.829 1.00 95.38 185 HIS A O 1
ATOM 1411 N N . LEU A 1 186 ? 4.184 -9.695 -5.216 1.00 95.62 186 LEU A N 1
ATOM 1412 C CA . LEU A 1 186 ? 4.087 -10.358 -3.903 1.00 95.62 186 LEU A CA 1
ATOM 1413 C C . LEU A 1 186 ? 4.254 -11.889 -3.940 1.00 95.62 186 LEU A C 1
ATOM 1415 O O . LEU A 1 186 ? 4.677 -12.483 -2.950 1.00 95.62 186 LEU A O 1
ATOM 1419 N N . ASP A 1 187 ? 3.958 -12.527 -5.066 1.00 91.75 187 ASP A N 1
ATOM 1420 C CA . ASP A 1 187 ? 4.051 -13.968 -5.306 1.00 91.75 187 ASP A CA 1
ATOM 1421 C C . ASP A 1 187 ? 5.288 -14.399 -6.123 1.00 91.75 187 ASP A C 1
ATOM 1423 O O . ASP A 1 187 ? 5.414 -15.571 -6.483 1.00 91.75 187 ASP A O 1
ATOM 1427 N N . GLY A 1 188 ? 6.236 -13.488 -6.363 1.00 91.88 188 GLY A N 1
ATOM 1428 C CA . GLY A 1 188 ? 7.456 -13.745 -7.124 1.00 91.88 188 GLY A CA 1
ATOM 1429 C C . GLY A 1 188 ? 8.663 -12.907 -6.695 1.00 91.88 188 GLY A C 1
ATOM 1430 O O . GLY A 1 188 ? 8.713 -12.304 -5.615 1.00 91.88 188 GLY A O 1
ATOM 1431 N N . ASP A 1 189 ? 9.672 -12.893 -7.564 1.00 95.38 189 ASP A N 1
ATOM 1432 C CA . ASP A 1 189 ? 10.896 -12.122 -7.365 1.00 95.38 189 ASP A CA 1
ATOM 1433 C C . ASP A 1 189 ? 10.659 -10.638 -7.665 1.00 95.38 189 ASP A C 1
ATOM 1435 O O . ASP A 1 189 ? 10.195 -10.280 -8.744 1.00 95.38 189 ASP A O 1
ATOM 1439 N N . CYS A 1 190 ? 11.064 -9.757 -6.748 1.00 96.75 190 CYS A N 1
ATOM 1440 C CA . CYS A 1 190 ? 11.107 -8.315 -6.994 1.00 96.75 190 CYS A CA 1
ATOM 1441 C C . CYS A 1 190 ? 12.542 -7.899 -7.343 1.00 96.75 190 CYS A C 1
ATOM 1443 O O . CYS A 1 190 ? 13.335 -7.473 -6.493 1.00 96.75 190 CYS A O 1
ATOM 1445 N N . THR A 1 191 ? 12.890 -8.098 -8.615 1.00 97.75 191 THR A N 1
ATOM 1446 C CA . THR A 1 191 ? 14.188 -7.743 -9.203 1.00 97.75 191 THR A CA 1
ATOM 1447 C C . THR A 1 191 ? 13.988 -6.963 -10.496 1.00 97.75 191 THR A C 1
ATOM 1449 O O . THR A 1 191 ? 12.943 -7.071 -11.138 1.00 97.75 191 THR A O 1
ATOM 1452 N N . VAL A 1 192 ? 15.021 -6.230 -10.924 1.00 98.19 192 VAL A N 1
ATOM 1453 C CA . VAL A 1 192 ? 15.025 -5.554 -12.233 1.00 98.19 192 VAL A CA 1
ATOM 1454 C C . VAL A 1 192 ? 14.704 -6.541 -13.362 1.00 98.19 192 VAL A C 1
ATOM 1456 O O . VAL A 1 192 ? 13.903 -6.230 -14.236 1.00 98.19 192 VAL A O 1
ATOM 1459 N N . GLU A 1 193 ? 15.268 -7.752 -13.335 1.00 97.88 193 GLU A N 1
ATOM 1460 C CA . GLU A 1 193 ? 15.006 -8.754 -14.377 1.00 97.88 193 GLU A CA 1
ATOM 1461 C C . GLU A 1 193 ? 13.562 -9.249 -14.388 1.00 97.88 193 GLU A C 1
ATOM 1463 O O . GLU A 1 193 ? 13.000 -9.433 -15.468 1.00 97.88 193 GLU A O 1
ATOM 1468 N N . ALA A 1 194 ? 12.966 -9.447 -13.210 1.00 96.62 194 ALA A N 1
ATOM 1469 C CA . ALA A 1 194 ? 11.575 -9.868 -13.088 1.00 96.62 194 ALA A CA 1
ATOM 1470 C C . ALA A 1 194 ? 10.618 -8.792 -13.627 1.00 96.62 194 ALA A C 1
ATOM 1472 O O . ALA A 1 194 ? 9.745 -9.107 -14.434 1.00 96.62 194 ALA A O 1
ATOM 1473 N N . MET A 1 195 ? 10.851 -7.519 -13.292 1.00 95.88 195 MET A N 1
ATOM 1474 C CA . MET A 1 195 ? 10.072 -6.392 -13.822 1.00 95.88 195 MET A CA 1
ATOM 1475 C C . MET A 1 195 ? 10.209 -6.249 -15.339 1.00 95.88 195 MET A C 1
ATOM 1477 O O . MET A 1 195 ? 9.217 -6.071 -16.042 1.00 95.88 195 MET A O 1
ATOM 1481 N N . LEU A 1 196 ? 11.426 -6.376 -15.880 1.00 96.25 196 LEU A N 1
ATOM 1482 C CA . LEU A 1 196 ? 11.632 -6.360 -17.332 1.00 96.25 196 LEU A CA 1
ATOM 1483 C C . LEU A 1 196 ? 10.943 -7.553 -18.009 1.00 96.25 196 LEU A C 1
ATOM 1485 O O . LEU A 1 196 ? 10.398 -7.408 -19.100 1.00 96.25 196 LEU A O 1
ATOM 1489 N N . ALA A 1 197 ? 10.956 -8.736 -17.385 1.00 95.31 197 ALA A N 1
ATOM 1490 C CA . ALA A 1 197 ? 10.255 -9.911 -17.901 1.00 95.31 197 ALA A CA 1
ATOM 1491 C C . ALA A 1 197 ? 8.744 -9.700 -17.953 1.00 95.31 197 ALA A C 1
ATOM 1493 O O . ALA A 1 197 ? 8.132 -10.005 -18.974 1.00 95.31 197 ALA A O 1
ATOM 1494 N N . GLU A 1 198 ? 8.160 -9.112 -16.917 1.00 92.56 198 GLU A N 1
ATOM 1495 C CA . GLU A 1 198 ? 6.748 -8.753 -16.926 1.00 92.56 198 GLU A CA 1
ATOM 1496 C C . GLU A 1 198 ? 6.426 -7.689 -17.981 1.00 92.56 198 GLU A C 1
ATOM 1498 O O . GLU A 1 198 ? 5.492 -7.866 -18.763 1.00 92.56 198 GLU A O 1
ATOM 1503 N N . ARG A 1 199 ? 7.229 -6.623 -18.082 1.00 93.25 199 ARG A N 1
ATOM 1504 C CA . ARG A 1 199 ? 7.058 -5.586 -19.113 1.00 93.25 199 ARG A CA 1
ATOM 1505 C C . ARG A 1 199 ? 7.113 -6.171 -20.529 1.00 93.25 199 ARG A C 1
ATOM 1507 O O . ARG A 1 199 ? 6.299 -5.787 -21.366 1.00 93.25 199 ARG A O 1
ATOM 1514 N N . ARG A 1 200 ? 7.987 -7.155 -20.791 1.00 93.88 200 ARG A N 1
ATOM 1515 C CA . ARG A 1 200 ? 7.996 -7.913 -22.061 1.00 93.88 200 ARG A CA 1
ATOM 1516 C C . ARG A 1 200 ? 6.686 -8.666 -22.286 1.00 93.88 200 ARG A C 1
ATOM 1518 O O . ARG A 1 200 ? 6.134 -8.590 -23.375 1.00 93.88 200 ARG A O 1
ATOM 1525 N N . LEU A 1 201 ? 6.179 -9.374 -21.275 1.00 91.94 201 LEU A N 1
ATOM 1526 C CA . LEU A 1 201 ? 4.916 -10.118 -21.382 1.00 91.94 201 LEU A CA 1
ATOM 1527 C C . LEU A 1 201 ? 3.711 -9.198 -21.621 1.00 91.94 201 LEU A C 1
ATOM 1529 O O . LEU A 1 201 ? 2.777 -9.589 -22.317 1.00 91.94 201 LEU A O 1
ATOM 1533 N N . ARG A 1 202 ? 3.749 -7.973 -21.084 1.00 88.56 202 ARG A N 1
ATOM 1534 C CA . ARG A 1 202 ? 2.735 -6.928 -21.292 1.00 88.56 202 ARG A CA 1
ATOM 1535 C C . ARG A 1 202 ? 2.911 -6.153 -22.612 1.00 88.56 202 ARG A C 1
ATOM 1537 O O . ARG A 1 202 ? 2.158 -5.217 -22.858 1.00 88.56 202 ARG A O 1
ATOM 1544 N N . GLY A 1 203 ? 3.888 -6.511 -23.452 1.00 90.81 203 GLY A N 1
ATOM 1545 C CA . GLY A 1 203 ? 4.129 -5.871 -24.753 1.00 90.81 203 GLY A CA 1
ATOM 1546 C C . GLY A 1 203 ? 4.733 -4.464 -24.673 1.00 90.81 203 GLY A C 1
ATOM 1547 O O . GLY A 1 203 ? 4.689 -3.709 -25.642 1.00 90.81 203 GLY A O 1
ATOM 1548 N N . TYR A 1 204 ? 5.324 -4.086 -23.533 1.00 87.81 204 TYR A N 1
ATOM 1549 C CA . TYR A 1 204 ? 5.871 -2.740 -23.303 1.00 87.81 204 TYR A CA 1
ATOM 1550 C C . TYR A 1 204 ? 6.984 -2.363 -24.299 1.00 87.81 204 TYR A C 1
ATOM 1552 O O . TYR A 1 204 ? 7.223 -1.183 -24.551 1.00 87.81 204 TYR A O 1
ATOM 1560 N N . TYR A 1 205 ? 7.657 -3.364 -24.880 1.00 92.44 205 TYR A N 1
ATOM 1561 C CA . TYR A 1 205 ? 8.755 -3.172 -25.833 1.00 92.44 205 TYR A CA 1
ATOM 1562 C C . TYR A 1 205 ? 8.390 -3.467 -27.291 1.00 92.44 205 TYR A C 1
ATOM 1564 O O . TYR A 1 205 ? 9.274 -3.489 -28.144 1.00 92.44 205 TYR A O 1
ATOM 1572 N N . ASP A 1 206 ? 7.108 -3.666 -27.598 1.00 89.31 206 ASP A N 1
ATOM 1573 C CA . ASP A 1 206 ? 6.672 -4.019 -28.955 1.00 89.31 206 ASP A CA 1
ATOM 1574 C C . ASP A 1 206 ? 6.672 -2.811 -29.917 1.00 89.31 206 ASP A C 1
ATOM 1576 O O . ASP A 1 206 ? 6.489 -2.972 -31.123 1.00 89.31 206 ASP A O 1
ATOM 1580 N N . GLY A 1 207 ? 6.874 -1.591 -29.399 1.00 79.88 207 GLY A N 1
ATOM 1581 C CA . GLY A 1 207 ? 6.899 -0.347 -30.172 1.00 79.88 207 GLY A CA 1
ATOM 1582 C C . GLY A 1 207 ? 8.300 0.130 -30.582 1.00 79.88 207 GLY A C 1
ATOM 1583 O O . GLY A 1 207 ? 9.281 -0.071 -29.870 1.00 79.88 207 GLY A O 1
ATOM 1584 N N . ASP A 1 208 ? 8.370 0.879 -31.688 1.00 69.19 208 ASP A N 1
ATOM 1585 C CA . ASP A 1 208 ? 9.617 1.348 -32.331 1.00 69.19 208 ASP A CA 1
ATOM 1586 C C . ASP A 1 208 ? 10.532 2.229 -31.451 1.00 69.19 208 ASP A C 1
ATOM 1588 O O . ASP A 1 208 ? 11.713 2.398 -31.755 1.00 69.19 208 ASP A O 1
ATOM 1592 N N . PHE A 1 209 ? 10.003 2.811 -30.371 1.00 64.19 209 PHE A N 1
ATOM 1593 C CA . PHE A 1 209 ? 10.736 3.715 -29.471 1.00 64.19 209 PHE A CA 1
ATOM 1594 C C . PHE A 1 209 ? 11.072 3.094 -28.110 1.00 64.19 209 PHE A C 1
ATOM 1596 O O . PHE A 1 209 ? 11.627 3.775 -27.245 1.00 64.19 209 PHE A O 1
ATOM 1603 N N . ALA A 1 210 ? 10.736 1.824 -27.898 1.00 76.94 210 ALA A N 1
ATOM 1604 C CA . ALA A 1 210 ? 10.948 1.168 -26.623 1.00 76.94 210 ALA A CA 1
ATOM 1605 C C . ALA A 1 210 ? 12.377 0.598 -26.532 1.00 76.94 210 ALA A C 1
ATOM 1607 O O . ALA A 1 210 ? 12.739 -0.348 -27.227 1.00 76.94 210 ALA A O 1
ATOM 1608 N N . ASP A 1 211 ? 13.207 1.183 -25.663 1.00 90.12 211 ASP A N 1
ATOM 1609 C CA . ASP A 1 211 ? 14.583 0.731 -25.411 1.00 90.12 211 ASP A CA 1
ATOM 1610 C C . ASP A 1 211 ? 14.658 -0.020 -24.071 1.00 90.12 211 ASP A C 1
ATOM 1612 O O . ASP A 1 211 ? 14.810 0.584 -23.003 1.00 90.12 211 ASP A O 1
ATOM 1616 N N . GLU A 1 212 ? 14.588 -1.355 -24.125 1.00 94.81 212 GLU A N 1
ATOM 1617 C CA . GLU A 1 212 ? 14.716 -2.219 -22.941 1.00 94.81 212 GLU A CA 1
ATOM 1618 C C . GLU A 1 212 ? 16.044 -1.985 -22.196 1.00 94.81 212 GLU A C 1
ATOM 1620 O O . GLU A 1 212 ? 16.101 -2.045 -20.966 1.00 94.81 212 GLU A O 1
ATOM 1625 N N . ALA A 1 213 ? 17.136 -1.675 -22.902 1.00 95.00 213 ALA A N 1
ATOM 1626 C CA . ALA A 1 213 ? 18.417 -1.416 -22.255 1.00 95.00 213 ALA A CA 1
ATOM 1627 C C . ALA A 1 213 ? 18.403 -0.083 -21.491 1.00 95.00 213 ALA A C 1
ATOM 1629 O O . ALA A 1 213 ? 19.033 0.024 -20.433 1.00 95.00 213 ALA A O 1
ATOM 1630 N N . ALA A 1 214 ? 17.706 0.937 -21.997 1.00 95.12 214 ALA A N 1
ATOM 1631 C CA . ALA A 1 214 ? 17.473 2.179 -21.262 1.00 95.12 214 ALA A CA 1
ATOM 1632 C C . ALA A 1 214 ? 16.589 1.957 -20.033 1.00 95.12 214 ALA A C 1
ATOM 1634 O O . ALA A 1 214 ? 16.940 2.448 -18.956 1.00 95.12 214 ALA A O 1
ATOM 1635 N N . ASP A 1 215 ? 15.515 1.182 -20.170 1.00 95.88 215 ASP A N 1
ATOM 1636 C CA . ASP A 1 215 ? 14.601 0.883 -19.068 1.00 95.88 215 ASP A CA 1
ATOM 1637 C C . ASP A 1 215 ? 15.286 0.066 -17.967 1.00 95.88 215 ASP A C 1
ATOM 1639 O O . ASP A 1 215 ? 15.217 0.405 -16.791 1.00 95.88 215 ASP A O 1
ATOM 1643 N N . ARG A 1 216 ? 16.109 -0.914 -18.341 1.00 97.88 216 ARG A N 1
ATOM 1644 C CA . ARG A 1 216 ? 16.982 -1.637 -17.409 1.00 97.88 216 ARG A CA 1
ATOM 1645 C C . ARG A 1 216 ? 17.874 -0.696 -16.608 1.00 97.88 216 ARG A C 1
ATOM 1647 O O . ARG A 1 216 ? 17.898 -0.764 -15.384 1.00 97.88 216 ARG A O 1
ATOM 1654 N N . ARG A 1 217 ? 18.586 0.219 -17.281 1.00 98.06 217 ARG A N 1
ATOM 1655 C CA . ARG A 1 217 ? 19.431 1.218 -16.597 1.00 98.06 217 ARG A CA 1
ATOM 1656 C C . ARG A 1 217 ? 18.606 2.113 -15.676 1.00 98.06 217 ARG A C 1
ATOM 1658 O O . ARG A 1 217 ? 19.125 2.549 -14.651 1.00 98.06 217 ARG A O 1
ATOM 1665 N N . ARG A 1 218 ? 17.376 2.453 -16.064 1.00 97.69 218 ARG A N 1
ATOM 1666 C CA . ARG A 1 218 ? 16.444 3.249 -15.261 1.00 97.69 218 ARG A CA 1
ATOM 1667 C C . ARG A 1 218 ? 16.025 2.485 -14.006 1.00 97.69 218 ARG A C 1
ATOM 1669 O O . ARG A 1 218 ? 16.296 2.978 -12.917 1.00 97.69 218 ARG A O 1
ATOM 1676 N N . LEU A 1 219 ? 15.481 1.279 -14.151 1.00 98.19 219 LEU A N 1
ATOM 1677 C CA . LEU A 1 219 ? 15.054 0.428 -13.041 1.00 98.19 219 LEU A CA 1
ATOM 1678 C C . LEU A 1 219 ? 16.199 0.149 -12.063 1.00 98.19 219 LEU A C 1
ATOM 1680 O O . LEU A 1 219 ? 16.009 0.322 -10.867 1.00 98.19 219 LEU A O 1
ATOM 1684 N N . THR A 1 220 ? 17.413 -0.161 -12.536 1.00 98.62 220 THR A N 1
ATOM 1685 C CA . THR A 1 220 ? 18.578 -0.326 -11.644 1.00 98.62 220 THR A CA 1
ATOM 1686 C C . THR A 1 220 ? 18.812 0.907 -10.767 1.00 98.62 220 THR A C 1
ATOM 1688 O O . THR A 1 220 ? 18.972 0.776 -9.559 1.00 98.62 220 THR A O 1
ATOM 1691 N N . ARG A 1 221 ? 18.767 2.121 -11.336 1.00 98.62 221 ARG A N 1
ATOM 1692 C CA . ARG A 1 221 ? 18.951 3.352 -10.545 1.00 98.62 221 ARG A CA 1
ATOM 1693 C C . ARG A 1 221 ? 17.844 3.564 -9.513 1.00 98.62 221 ARG A C 1
ATOM 1695 O O . ARG A 1 221 ? 18.135 4.090 -8.439 1.00 98.62 221 ARG A O 1
ATOM 1702 N N . LEU A 1 222 ? 16.603 3.211 -9.850 1.00 98.50 222 LEU A N 1
ATOM 1703 C CA . LEU A 1 222 ? 15.448 3.345 -8.957 1.00 98.50 222 LEU A CA 1
ATOM 1704 C C . LEU A 1 222 ? 15.519 2.336 -7.807 1.00 98.50 222 LEU A C 1
ATOM 1706 O O . LEU A 1 222 ? 15.337 2.730 -6.658 1.00 98.50 222 LEU A O 1
ATOM 1710 N N . PHE A 1 223 ? 15.912 1.090 -8.086 1.00 98.50 223 PHE A N 1
ATOM 1711 C CA . PHE A 1 223 ? 16.209 0.087 -7.058 1.00 98.50 223 PHE A CA 1
ATOM 1712 C C . PHE A 1 223 ? 17.300 0.583 -6.109 1.00 98.50 223 PHE A C 1
ATOM 1714 O O . PHE A 1 223 ? 17.080 0.637 -4.901 1.00 98.50 223 PHE A O 1
ATOM 1721 N N . ASP A 1 224 ? 18.432 1.049 -6.645 1.00 98.44 224 ASP A N 1
ATOM 1722 C CA . ASP A 1 224 ? 19.524 1.561 -5.814 1.00 98.44 224 ASP A CA 1
ATOM 1723 C C . ASP A 1 224 ? 19.083 2.768 -4.963 1.00 98.44 224 ASP A C 1
ATOM 1725 O O . ASP A 1 224 ? 19.597 2.998 -3.867 1.00 98.44 224 ASP A O 1
ATOM 1729 N N 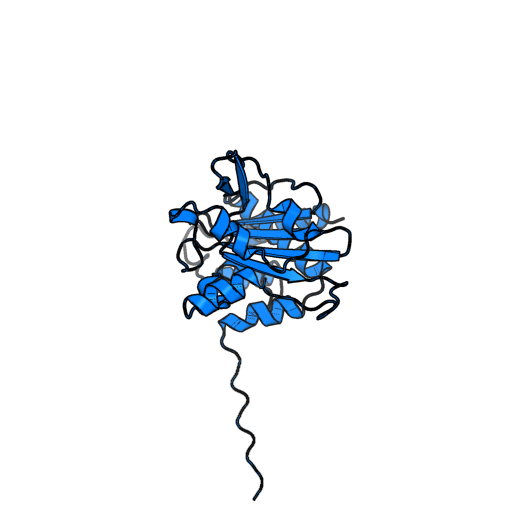. ARG A 1 225 ? 18.169 3.603 -5.477 1.00 98.19 225 ARG A N 1
ATOM 1730 C CA . ARG A 1 225 ? 17.634 4.762 -4.749 1.00 98.19 225 ARG A CA 1
ATOM 1731 C C . ARG A 1 225 ? 16.701 4.330 -3.622 1.00 98.19 225 ARG A C 1
ATOM 1733 O O . ARG A 1 225 ? 16.865 4.842 -2.515 1.00 98.19 225 ARG A O 1
ATOM 1740 N N . ALA A 1 226 ? 15.799 3.388 -3.885 1.00 97.94 226 ALA A N 1
ATOM 1741 C CA . ALA A 1 226 ? 14.939 2.797 -2.870 1.00 97.94 226 ALA A CA 1
ATOM 1742 C C . ALA A 1 226 ? 15.779 2.156 -1.756 1.00 97.94 226 ALA A C 1
ATOM 1744 O O . ALA A 1 226 ? 15.589 2.469 -0.587 1.00 97.94 226 ALA A O 1
ATOM 1745 N N . GLU A 1 227 ? 16.785 1.353 -2.104 1.00 96.88 227 GLU A N 1
ATOM 1746 C CA . GLU A 1 227 ? 17.655 0.690 -1.126 1.00 96.88 227 GLU A CA 1
ATOM 1747 C C . GLU A 1 227 ? 18.424 1.697 -0.260 1.00 96.88 227 GLU A C 1
ATOM 1749 O O . GLU A 1 227 ? 18.409 1.588 0.964 1.00 96.88 227 GLU A O 1
ATOM 1754 N N . ARG A 1 228 ? 18.995 2.755 -0.856 1.00 97.25 228 ARG A N 1
ATOM 1755 C CA . ARG A 1 228 ? 19.648 3.834 -0.089 1.00 97.25 228 ARG A CA 1
ATOM 1756 C C . ARG A 1 228 ? 18.702 4.579 0.851 1.00 97.25 228 ARG A C 1
ATOM 1758 O O . ARG A 1 228 ? 19.153 5.076 1.880 1.00 97.25 228 ARG A O 1
ATOM 1765 N N . ARG A 1 229 ? 17.422 4.716 0.494 1.00 95.12 229 ARG A N 1
ATOM 1766 C CA . ARG A 1 229 ? 16.417 5.363 1.352 1.00 95.12 229 ARG A CA 1
ATOM 1767 C C . ARG A 1 229 ? 16.112 4.522 2.591 1.00 95.12 229 ARG A C 1
ATOM 1769 O O . ARG A 1 229 ? 15.777 5.087 3.628 1.00 95.12 229 ARG A O 1
ATOM 1776 N N . LEU A 1 230 ? 16.234 3.200 2.494 1.00 95.31 230 LEU A N 1
ATOM 1777 C CA . LEU A 1 230 ? 15.873 2.279 3.570 1.00 95.31 230 LEU A CA 1
ATOM 1778 C C . LEU A 1 230 ? 16.964 2.086 4.629 1.00 95.31 230 LEU A C 1
ATOM 1780 O O . LEU A 1 230 ? 16.607 1.649 5.730 1.00 95.31 230 LEU A O 1
ATOM 1784 N N . GLY A 1 231 ? 18.216 2.456 4.322 1.00 84.12 231 GLY A N 1
ATOM 1785 C CA . GLY A 1 231 ? 19.374 2.395 5.223 1.00 84.12 231 GLY A CA 1
ATOM 1786 C C . GLY A 1 231 ? 20.291 1.219 4.936 1.00 84.12 231 GLY A C 1
ATOM 1787 O O . GLY A 1 231 ? 20.071 0.157 5.558 1.00 84.12 231 GLY A O 1
#

Secondary structure (DSSP, 8-state):
----PPP-PPPPGGGHHHHHHHHS-HHHHHHHHHHHHHHHHHTTS------TTSEEEEEE-SSS-EEEEEE-TTS-EEEEEE-TTSTT--GGGT-HHHHHHTTTTS-HHHHGGGBS--TTSSS-EEE-TTS-EEE--SEEEEE-TT-SSSTT-EEE-HHHHHHHHHHT--HHHHTTHHHHTGGGTTTS--SHHHHHHHHHHTTTT-STT--HHHHHHHHHHHHHHHHHHH-

pLDDT: mean 91.22, std 11.13, range [39.56, 98.69]

Radius of gyration: 18.75 Å; chains: 1; bounding box: 44×68×53 Å

Foldseek 3Di:
DDDDDDPPPDPPPLCLLVVLQQPDDPVLLLLLLLLQQLVQVVVVVADDDDFPQFDKGKHGPNPWWIWMWTQGPVGKIKIFIDDCPFPLQPVVVLDQVLQVLQQAQPDPSVQPSFKQDPPPDRFPWRADPVGIIGGGGSWMKMAACPDPVDHRGIDTHVSNVVVCVVVVHDSSVRRCPSVNCVSSVSNDDPDLVVVLVVCVVVCVQVDPPDDSVVSSVVSVVSSVVSVVVVD

Sequence (231 aa):
MAGVADPVSEPPSWMAPWLGLTRLPAGELRRRAAIVEEIAADEGLLTPVPVPGAEHFGWADGSGQETHWFFHPDGKILLTTFDHECALNVYPDYDYEQQRSLLDGVPEPLCAPLLDLPGDGPLLTIAAADGRTVLTVGGVFFLDPASADRPGEWQVAQGVLDFCAARGLDVFLEAGFAWCVSDYHLDGDCTVEAMLAERRLRGYYDGDFADEAADRRRLTRLFDRAERRLG